Protein AF-A0A4S4H713-F1 (afdb_monomer_lite)

Radius of gyration: 27.52 Å; chains: 1; bounding box: 78×49×106 Å

Structure (mmCIF, N/CA/C/O backbone):
data_AF-A0A4S4H713-F1
#
_entry.id   AF-A0A4S4H713-F1
#
loop_
_atom_site.group_PDB
_atom_site.id
_atom_site.type_symbol
_atom_site.label_atom_id
_atom_site.label_alt_id
_atom_site.label_comp_id
_atom_site.label_asym_id
_atom_site.label_entity_id
_atom_site.label_seq_id
_atom_site.pdbx_PDB_ins_code
_atom_site.Cartn_x
_atom_site.Cartn_y
_atom_site.Cartn_z
_atom_site.occupancy
_atom_site.B_iso_or_equiv
_atom_site.auth_seq_id
_atom_site.auth_comp_id
_atom_site.auth_asym_id
_atom_site.auth_atom_id
_atom_site.pdbx_PDB_model_num
ATOM 1 N N . MET A 1 1 ? -47.456 30.353 -2.217 1.00 36.88 1 MET A N 1
ATOM 2 C CA . MET A 1 1 ? -47.058 29.721 -0.942 1.00 36.88 1 MET A CA 1
ATOM 3 C C . MET A 1 1 ? -46.147 28.562 -1.304 1.00 36.88 1 MET A C 1
ATOM 5 O O . MET A 1 1 ? -46.621 27.475 -1.600 1.00 36.88 1 MET A O 1
ATOM 9 N N . GLU A 1 2 ? -44.861 28.853 -1.453 1.00 36.16 2 GLU A N 1
ATOM 10 C CA . GLU A 1 2 ? -43.855 27.911 -1.944 1.00 36.16 2 GLU A CA 1
ATOM 11 C C . GLU A 1 2 ? -43.189 27.280 -0.718 1.00 36.16 2 GLU A C 1
ATOM 13 O O . GLU A 1 2 ? -42.653 27.987 0.136 1.00 36.16 2 GLU A O 1
ATOM 18 N N . LYS A 1 3 ? -43.348 25.962 -0.554 1.00 39.91 3 LYS A N 1
ATOM 19 C CA . LYS A 1 3 ? -42.736 25.222 0.552 1.00 39.91 3 LYS A CA 1
ATOM 20 C C . LYS A 1 3 ? -41.240 25.136 0.274 1.00 39.91 3 LYS A C 1
ATOM 22 O O . LYS A 1 3 ? -40.830 24.499 -0.688 1.00 39.91 3 LYS A O 1
ATOM 27 N N . SER A 1 4 ? -40.447 25.789 1.114 1.00 40.75 4 SER A N 1
ATOM 28 C CA . SER A 1 4 ? -39.001 25.639 1.136 1.00 40.75 4 SER A CA 1
ATOM 29 C C . SER A 1 4 ? -38.639 24.211 1.548 1.00 40.75 4 SER A C 1
ATOM 31 O O . SER A 1 4 ? -39.021 23.740 2.621 1.00 40.75 4 SER A O 1
ATOM 33 N N . ASP A 1 5 ? -37.891 23.523 0.686 1.00 46.62 5 ASP A N 1
ATOM 34 C CA . ASP A 1 5 ? -37.249 22.255 1.010 1.00 46.62 5 ASP A CA 1
ATOM 35 C C . ASP A 1 5 ? -36.269 22.466 2.165 1.00 46.62 5 ASP A C 1
ATOM 37 O O . ASP A 1 5 ? -35.190 23.054 2.029 1.00 46.62 5 ASP A O 1
ATOM 41 N N . VAL A 1 6 ? -36.658 21.979 3.341 1.00 47.22 6 VAL A N 1
ATOM 42 C CA . VAL A 1 6 ? -35.782 21.882 4.502 1.00 47.22 6 VAL A CA 1
ATOM 43 C C . VAL A 1 6 ? -34.698 20.863 4.158 1.00 47.22 6 VAL A C 1
ATOM 45 O O . VAL A 1 6 ? -34.911 19.657 4.258 1.00 47.22 6 VAL A O 1
ATOM 48 N N . LYS A 1 7 ? -33.513 21.346 3.760 1.00 51.47 7 LYS A N 1
ATOM 49 C CA . LYS A 1 7 ? -32.289 20.536 3.700 1.00 51.47 7 LYS A CA 1
ATOM 50 C C . LYS A 1 7 ? -32.040 19.938 5.086 1.00 51.47 7 LYS A C 1
ATOM 52 O O . LYS A 1 7 ? -31.491 20.594 5.972 1.00 51.47 7 LYS A O 1
ATOM 57 N N . THR A 1 8 ? -32.453 18.692 5.288 1.00 47.19 8 THR A N 1
ATOM 58 C CA . THR A 1 8 ? -32.131 17.917 6.485 1.00 47.19 8 THR A CA 1
ATOM 59 C C . THR A 1 8 ? -30.614 17.822 6.598 1.00 47.19 8 THR A C 1
ATOM 61 O O . THR A 1 8 ? -29.963 17.258 5.716 1.00 47.19 8 THR A O 1
ATOM 64 N N . LYS A 1 9 ? -30.038 18.396 7.664 1.00 49.44 9 LYS A N 1
ATOM 65 C CA . LYS A 1 9 ? -28.610 18.246 7.973 1.00 49.44 9 LYS A CA 1
ATOM 66 C C . LYS A 1 9 ? -28.267 16.750 7.966 1.00 49.44 9 LYS A C 1
ATOM 68 O O . LYS A 1 9 ? -28.958 15.993 8.654 1.00 49.44 9 LYS A O 1
ATOM 73 N N . PRO A 1 10 ? -27.233 16.311 7.226 1.00 56.16 10 PRO A N 1
ATOM 74 C CA . PRO A 1 10 ? -26.853 14.908 7.212 1.00 56.16 10 PRO A CA 1
ATOM 75 C C . PRO A 1 10 ? -26.552 14.458 8.643 1.00 56.16 10 PRO A C 1
ATOM 77 O O . PRO A 1 10 ? -25.826 15.123 9.388 1.00 56.16 10 PRO A O 1
ATOM 80 N N . LYS A 1 11 ? -27.175 13.349 9.049 1.00 60.09 11 LYS A N 1
ATOM 81 C CA . LYS A 1 11 ? -27.033 12.773 10.387 1.00 60.09 11 LYS A CA 1
ATOM 82 C C . LYS A 1 11 ? -25.548 12.482 10.621 1.00 60.09 11 LYS A C 1
ATOM 84 O O . LYS A 1 11 ? -24.924 11.773 9.836 1.00 60.09 11 LYS A O 1
ATOM 89 N N . ARG A 1 12 ? -24.963 13.065 11.673 1.00 67.00 12 ARG A N 1
ATOM 90 C CA . ARG A 1 12 ? -23.535 12.910 11.992 1.00 67.00 12 ARG A CA 1
ATOM 91 C C . ARG A 1 12 ? -23.231 11.427 12.213 1.00 67.00 12 ARG A C 1
ATOM 93 O O . ARG A 1 12 ? -23.689 10.857 13.198 1.00 67.00 12 ARG A O 1
ATOM 100 N N . VAL A 1 13 ? -22.442 10.822 11.327 1.00 79.44 13 VAL A N 1
ATOM 101 C CA . VAL A 1 13 ? -21.911 9.476 11.565 1.00 79.44 13 VAL A CA 1
ATOM 102 C C . VAL A 1 13 ? -20.835 9.578 12.646 1.00 79.44 13 VAL A C 1
ATOM 104 O O . VAL A 1 13 ? -19.909 10.397 12.552 1.00 79.44 13 VAL A O 1
ATOM 107 N N . VAL A 1 14 ? -21.018 8.809 13.717 1.00 86.75 14 VAL A N 1
ATOM 108 C CA . VAL A 1 14 ? -20.093 8.711 14.849 1.00 86.75 14 VAL A CA 1
ATOM 109 C C . VAL A 1 14 ? -19.341 7.400 14.702 1.00 86.75 14 VAL A C 1
ATOM 111 O O . VAL A 1 14 ? -19.953 6.342 14.793 1.00 86.75 14 VAL A O 1
ATOM 114 N N . ILE A 1 15 ? -18.034 7.493 14.474 1.00 92.69 15 ILE A N 1
ATOM 115 C CA . ILE A 1 15 ? -17.130 6.342 14.427 1.00 92.69 15 ILE A CA 1
ATOM 116 C C . ILE A 1 15 ? -16.657 6.062 15.849 1.00 92.69 15 ILE A C 1
ATOM 118 O O . ILE A 1 15 ? -16.304 6.997 16.581 1.00 92.69 15 ILE A O 1
ATOM 122 N N . LYS A 1 16 ? -16.676 4.799 16.259 1.00 94.25 16 LYS A N 1
ATOM 123 C CA . LYS A 1 16 ? -16.262 4.340 17.587 1.00 94.25 16 LYS A CA 1
ATOM 124 C C . LYS A 1 16 ? -15.111 3.346 17.477 1.00 94.25 16 LYS A C 1
ATOM 126 O O . LYS A 1 16 ? -14.945 2.669 16.467 1.00 94.25 16 LYS A O 1
ATOM 131 N N . ILE A 1 17 ? -14.325 3.265 18.545 1.00 94.44 17 ILE A N 1
ATOM 132 C CA . ILE A 1 17 ? -13.384 2.159 18.731 1.00 94.44 17 ILE A CA 1
ATOM 133 C C . ILE A 1 17 ? -14.206 0.865 18.807 1.00 94.44 17 ILE A C 1
ATOM 135 O O . ILE A 1 17 ? -15.250 0.847 19.457 1.00 94.44 17 ILE A O 1
ATOM 139 N N . GLY A 1 18 ? -13.757 -0.175 18.109 1.00 95.81 18 GLY A N 1
ATOM 140 C CA . GLY A 1 18 ? -14.460 -1.446 17.955 1.00 95.81 18 GLY A CA 1
ATOM 141 C C . GLY A 1 18 ? -15.325 -1.547 16.697 1.00 95.81 18 GLY A C 1
ATOM 142 O O . GLY A 1 18 ? -15.678 -2.662 16.317 1.00 95.81 18 GLY A O 1
ATOM 143 N N . ASP A 1 19 ? -15.634 -0.434 16.017 1.00 97.44 19 ASP A N 1
ATOM 144 C CA . ASP A 1 19 ? -16.394 -0.463 14.761 1.00 97.44 19 ASP A CA 1
ATOM 145 C C . ASP A 1 19 ? -15.645 -1.267 13.689 1.00 97.44 19 ASP A C 1
ATOM 147 O O . ASP A 1 19 ? -14.452 -1.049 13.461 1.00 97.44 19 ASP A O 1
ATOM 151 N N . VAL A 1 20 ? -16.366 -2.159 13.004 1.00 98.00 20 VAL A N 1
ATOM 152 C CA . VAL A 1 20 ? -15.847 -3.001 11.920 1.00 98.00 20 VAL A CA 1
ATOM 153 C C . VAL A 1 20 ? -16.466 -2.571 10.594 1.00 98.00 20 VAL A C 1
ATOM 155 O O . VAL A 1 20 ? -17.682 -2.376 10.482 1.00 98.00 20 VAL A O 1
ATOM 158 N N . PHE A 1 21 ? -15.625 -2.445 9.573 1.00 98.25 21 PHE A N 1
ATOM 159 C CA . PHE A 1 21 ? -15.987 -1.959 8.248 1.00 98.25 21 PHE A CA 1
ATOM 160 C C . PHE A 1 21 ? -15.625 -2.974 7.171 1.00 98.25 21 PHE A C 1
ATOM 162 O O . PHE A 1 21 ? -14.655 -3.717 7.301 1.00 98.25 21 PHE A O 1
ATOM 169 N N . CYS A 1 22 ? -16.405 -2.971 6.094 1.00 98.00 22 CYS A N 1
ATOM 170 C CA . CYS A 1 22 ? -16.202 -3.787 4.907 1.00 98.00 22 CYS A CA 1
ATOM 171 C C . CYS A 1 22 ? -15.751 -2.922 3.733 1.00 98.00 22 CYS A C 1
ATOM 173 O O . CYS A 1 22 ? -16.335 -1.871 3.466 1.00 98.00 22 CYS A O 1
ATOM 175 N N . VAL A 1 23 ? -14.753 -3.412 3.005 1.00 97.38 23 VAL A N 1
ATOM 176 C CA . VAL A 1 23 ? -14.241 -2.854 1.754 1.00 97.38 23 VAL A CA 1
ATOM 177 C C . VAL A 1 23 ? -14.457 -3.887 0.655 1.00 97.38 23 VAL A C 1
ATOM 179 O O . VAL A 1 23 ? -14.076 -5.046 0.812 1.00 97.38 23 VAL A O 1
ATOM 182 N N . GLU A 1 24 ? -15.035 -3.474 -0.469 1.00 96.56 24 GLU A N 1
ATOM 183 C CA . GLU A 1 24 ? -15.293 -4.358 -1.611 1.00 96.56 24 GLU A CA 1
ATOM 184 C C . GLU A 1 24 ? -14.403 -4.006 -2.815 1.00 96.56 24 GLU A C 1
ATOM 186 O O . GLU A 1 24 ? -14.110 -2.831 -3.087 1.00 96.56 24 GLU A O 1
ATOM 191 N N . PHE A 1 25 ? -13.979 -5.038 -3.551 1.00 95.19 25 PHE A N 1
ATOM 192 C CA . PHE A 1 25 ? -13.065 -4.925 -4.691 1.00 95.19 25 PHE A CA 1
ATOM 193 C C . PHE A 1 25 ? -13.686 -5.528 -5.947 1.00 95.19 25 PHE A C 1
ATOM 195 O O . PHE A 1 25 ? -13.594 -6.732 -6.167 1.00 95.19 25 PHE A O 1
ATOM 202 N N . ASP A 1 26 ? -14.323 -4.682 -6.762 1.00 90.38 26 ASP A N 1
ATOM 203 C CA . ASP A 1 26 ? -14.828 -4.987 -8.112 1.00 90.38 26 ASP A CA 1
ATOM 204 C C . ASP A 1 26 ? -15.595 -6.314 -8.223 1.00 90.38 26 ASP A C 1
ATOM 206 O O . ASP A 1 26 ? -15.429 -7.066 -9.181 1.00 90.38 26 ASP A O 1
ATOM 210 N N . ASN A 1 27 ? -16.407 -6.634 -7.210 1.00 91.00 27 ASN A N 1
ATOM 211 C CA . ASN A 1 27 ? -17.162 -7.886 -7.119 1.00 91.00 27 ASN A CA 1
ATOM 212 C C . ASN A 1 27 ? -16.300 -9.173 -7.121 1.00 91.00 27 ASN A C 1
ATOM 214 O O . ASN A 1 27 ? -16.802 -10.262 -7.398 1.00 91.00 27 ASN A O 1
ATOM 218 N N . ARG A 1 28 ? -15.003 -9.065 -6.807 1.00 94.44 28 ARG A N 1
ATOM 219 C CA . ARG A 1 28 ? -14.065 -10.192 -6.695 1.00 94.44 28 ARG A CA 1
ATOM 220 C C . ARG A 1 28 ? -13.983 -10.715 -5.269 1.00 94.44 28 ARG A C 1
ATOM 222 O O . ARG A 1 28 ? -14.096 -11.917 -5.048 1.00 94.44 28 ARG A O 1
ATOM 229 N N . PHE A 1 29 ? -13.770 -9.818 -4.311 1.00 96.31 29 PHE A N 1
ATOM 230 C CA . PHE A 1 29 ? -13.625 -10.164 -2.900 1.00 96.31 29 PHE A CA 1
ATOM 231 C C . PHE A 1 29 ? -13.951 -8.982 -1.980 1.00 96.31 29 PHE A C 1
ATOM 233 O O . PHE A 1 29 ? -14.018 -7.824 -2.408 1.00 96.31 29 PHE A O 1
ATOM 240 N N . LYS A 1 30 ? -14.120 -9.302 -0.697 1.00 96.69 30 LYS A N 1
ATOM 241 C CA . LYS A 1 30 ? -14.291 -8.362 0.410 1.00 96.69 30 LYS A CA 1
ATOM 242 C C . LYS A 1 30 ? -13.146 -8.504 1.399 1.00 96.69 30 LYS A C 1
ATOM 244 O O . LYS A 1 30 ? -12.667 -9.610 1.646 1.00 96.69 30 LYS A O 1
ATOM 249 N N . CYS A 1 31 ? -12.754 -7.388 1.990 1.00 97.62 31 CYS A N 1
ATOM 250 C CA . CYS A 1 31 ? -11.841 -7.343 3.124 1.00 97.62 31 CYS A CA 1
ATOM 251 C C . CYS A 1 31 ? -12.436 -6.468 4.215 1.00 97.62 31 CYS A C 1
ATOM 253 O O . CYS A 1 31 ? -13.325 -5.650 3.965 1.00 97.62 31 CYS A O 1
ATOM 255 N N . TYR A 1 32 ? -11.919 -6.627 5.425 1.00 98.19 32 TYR A N 1
ATOM 256 C CA . TYR A 1 32 ? -12.453 -5.952 6.591 1.00 98.19 32 TYR A CA 1
ATOM 257 C C . TYR A 1 32 ? -11.350 -5.270 7.382 1.00 98.19 32 TYR A C 1
ATOM 259 O O . TYR A 1 32 ? -10.188 -5.680 7.360 1.00 98.19 32 TYR A O 1
ATOM 267 N N . PHE A 1 33 ? -11.735 -4.227 8.103 1.00 98.06 33 PHE A N 1
ATOM 268 C CA . PHE A 1 33 ? -10.869 -3.570 9.068 1.00 98.06 33 PHE A CA 1
ATOM 269 C C . PHE A 1 33 ? -11.669 -3.133 10.288 1.00 98.06 33 PHE A C 1
ATOM 271 O O . PHE A 1 33 ? -12.888 -2.964 10.221 1.00 98.06 33 PHE A O 1
ATOM 278 N N . GLN A 1 34 ? -10.970 -2.925 11.397 1.00 97.69 34 GLN A N 1
ATOM 279 C CA . GLN A 1 34 ? -11.551 -2.441 12.643 1.00 97.69 34 GLN A CA 1
ATOM 280 C C . GLN A 1 34 ? -10.868 -1.147 13.084 1.00 97.69 34 GLN A C 1
ATOM 282 O O . GLN A 1 34 ? -9.643 -1.035 13.019 1.00 97.69 34 GLN A O 1
ATOM 287 N N . CYS A 1 35 ? -11.655 -0.192 13.580 1.00 95.88 35 CYS A N 1
ATOM 288 C CA . CYS A 1 35 ? -11.145 0.977 14.293 1.00 95.88 35 CYS A CA 1
ATOM 289 C C . CYS A 1 35 ? -10.685 0.576 15.694 1.00 95.88 35 CYS A C 1
ATOM 291 O O . CYS A 1 35 ? -11.494 0.104 16.491 1.00 95.88 35 CYS A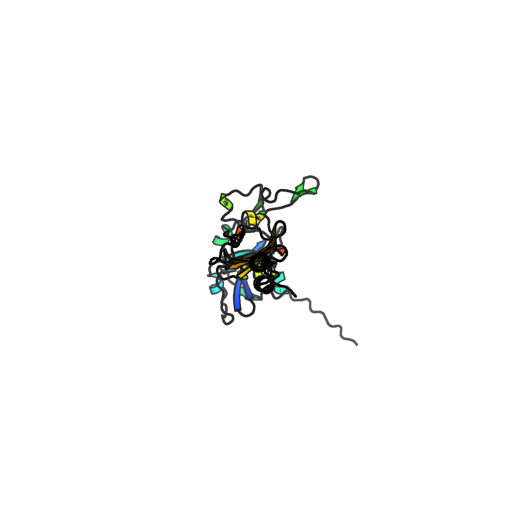 O 1
ATOM 293 N N . ILE A 1 36 ? -9.419 0.809 16.026 1.00 94.62 36 ILE A N 1
ATOM 294 C CA . ILE A 1 36 ? -8.841 0.370 17.308 1.00 94.62 36 ILE A CA 1
ATOM 295 C C . ILE A 1 36 ? -8.372 1.523 18.190 1.00 94.62 36 ILE A C 1
ATOM 297 O O . ILE A 1 36 ? -8.303 1.368 19.405 1.00 94.62 36 ILE A O 1
ATOM 301 N N . ALA A 1 37 ? -8.108 2.692 17.607 1.00 92.50 37 ALA A N 1
ATOM 302 C CA . ALA A 1 37 ? -7.755 3.885 18.364 1.00 92.50 37 ALA A CA 1
ATOM 303 C C . ALA A 1 37 ? -8.195 5.160 17.647 1.00 92.50 37 ALA A C 1
ATOM 305 O O . ALA A 1 37 ? -8.589 5.140 16.478 1.00 92.50 37 ALA A O 1
ATOM 306 N N . LYS A 1 38 ? -8.103 6.276 18.369 1.00 90.06 38 LYS A N 1
ATOM 307 C CA . LYS A 1 38 ? -8.298 7.624 17.842 1.00 90.06 38 LYS A CA 1
ATOM 308 C C . LYS A 1 38 ? -7.098 8.473 18.214 1.00 90.06 38 LYS A C 1
ATOM 310 O O . LYS A 1 38 ? -6.788 8.585 19.395 1.00 90.06 38 LYS A O 1
ATOM 315 N N . GLU A 1 39 ? -6.483 9.081 17.214 1.00 85.44 39 GLU A N 1
ATOM 316 C CA . GLU A 1 39 ? -5.403 10.044 17.384 1.00 85.44 39 GLU A CA 1
ATOM 317 C C . GLU A 1 39 ? -5.986 11.449 17.288 1.00 85.44 39 GLU A C 1
ATOM 319 O O . GLU A 1 39 ? -6.566 11.823 16.269 1.00 85.44 39 GLU A O 1
ATOM 324 N N . THR A 1 40 ? -5.869 12.224 18.363 1.00 74.94 40 THR A N 1
ATOM 325 C CA . THR A 1 40 ? -6.444 13.575 18.448 1.00 74.94 40 THR A CA 1
ATOM 326 C C . THR A 1 40 ? -5.459 14.678 18.071 1.00 74.94 40 THR A C 1
ATOM 328 O O . THR A 1 40 ? -5.894 15.782 17.781 1.00 74.94 40 THR A O 1
ATOM 331 N N . ASP A 1 41 ? -4.153 14.405 18.067 1.00 65.25 41 ASP A N 1
ATOM 332 C CA . ASP A 1 41 ? -3.097 15.385 17.784 1.00 65.25 41 ASP A CA 1
ATOM 333 C C . ASP A 1 41 ? -1.874 14.661 17.186 1.00 65.25 41 ASP A C 1
ATOM 335 O O . ASP A 1 41 ? -1.416 13.694 17.798 1.00 65.25 41 ASP A O 1
ATOM 339 N N . PRO A 1 42 ? -1.336 15.049 16.011 1.00 58.25 42 PRO A N 1
ATOM 340 C CA . PRO A 1 42 ? -1.760 16.145 15.125 1.00 58.25 42 PRO A CA 1
ATOM 341 C C . PRO A 1 42 ? -2.775 15.746 14.035 1.00 58.25 42 PRO A C 1
ATOM 343 O O . PRO A 1 42 ? -3.113 16.570 13.189 1.00 58.25 42 PRO A O 1
ATOM 346 N N . PHE A 1 43 ? -3.225 14.486 13.986 1.00 68.12 43 PHE A N 1
ATOM 347 C CA . PHE A 1 43 ? -3.870 13.935 12.782 1.00 68.12 43 PHE A CA 1
ATOM 348 C C . PHE A 1 43 ? -5.405 13.908 12.778 1.00 68.12 43 PHE A C 1
ATOM 350 O O . PHE A 1 43 ? -5.973 13.711 11.708 1.00 68.12 43 PHE A O 1
ATOM 357 N N . GLU A 1 44 ? -6.067 14.063 13.932 1.00 83.00 44 GLU A N 1
ATOM 358 C CA . GLU A 1 44 ? -7.529 13.904 14.087 1.00 83.00 44 GLU A CA 1
ATOM 359 C C . GLU A 1 44 ? -8.106 12.726 13.268 1.00 83.00 44 GLU A C 1
ATOM 361 O O . GLU A 1 44 ? -9.017 12.882 12.450 1.00 83.00 44 GLU A O 1
ATOM 366 N N . CYS A 1 45 ? -7.550 11.528 13.455 1.00 90.38 45 CYS A N 1
ATOM 367 C CA . CYS A 1 45 ? -7.870 10.356 12.639 1.00 90.38 45 CYS A CA 1
ATOM 368 C C . CYS A 1 45 ? -8.035 9.084 13.476 1.00 90.38 45 CYS A C 1
ATOM 370 O O . CYS A 1 45 ? -7.780 9.063 14.682 1.00 90.38 45 CYS A O 1
ATOM 372 N N . GLU A 1 46 ? -8.472 8.004 12.835 1.00 93.88 46 GLU A N 1
ATOM 373 C CA . GLU A 1 46 ? -8.516 6.685 13.449 1.00 93.88 46 GLU A CA 1
ATOM 374 C C . GLU A 1 46 ? -7.261 5.876 13.109 1.00 93.88 46 GLU A C 1
ATOM 376 O O . GLU A 1 46 ? -6.744 5.927 11.990 1.00 93.88 46 GLU A O 1
ATOM 381 N N . VAL A 1 47 ? -6.820 5.061 14.068 1.00 94.56 47 VAL A N 1
ATOM 382 C CA . VAL A 1 47 ? -5.922 3.938 13.786 1.00 94.56 47 VAL A CA 1
ATOM 383 C C . VAL A 1 47 ? -6.791 2.727 13.501 1.00 94.56 47 VAL A C 1
ATOM 385 O O . VAL A 1 47 ? -7.665 2.375 14.304 1.00 94.56 47 VAL A O 1
ATOM 388 N N . ILE A 1 48 ? -6.543 2.087 12.364 1.00 96.25 48 ILE A N 1
ATOM 389 C CA . ILE A 1 48 ? -7.220 0.859 11.961 1.00 96.25 48 ILE A CA 1
ATOM 390 C C . ILE A 1 48 ? -6.248 -0.315 11.955 1.00 96.25 48 ILE A C 1
ATOM 392 O O . ILE A 1 48 ? -5.053 -0.142 11.712 1.00 96.25 48 ILE A O 1
ATOM 396 N N . ARG A 1 49 ? -6.786 -1.517 12.159 1.00 96.31 49 ARG A N 1
ATOM 397 C CA . ARG A 1 49 ? -6.138 -2.776 11.773 1.00 96.31 49 ARG A CA 1
ATOM 398 C C . ARG A 1 49 ? -6.937 -3.439 10.670 1.00 96.31 49 ARG A C 1
ATOM 400 O O . ARG A 1 49 ? -8.164 -3.500 10.754 1.00 96.31 49 ARG A O 1
ATOM 407 N N . VAL A 1 50 ? -6.243 -3.907 9.647 1.00 97.56 50 VAL A N 1
ATOM 408 C CA . VAL A 1 50 ? -6.829 -4.562 8.479 1.00 97.56 50 VAL A CA 1
ATOM 409 C C . VAL A 1 50 ? -6.533 -6.050 8.546 1.00 97.56 50 VAL A C 1
ATOM 411 O O . VAL A 1 50 ? -5.410 -6.438 8.865 1.00 97.56 50 VAL A O 1
ATOM 414 N N . PHE A 1 51 ? -7.538 -6.871 8.261 1.00 97.31 51 PHE A N 1
ATOM 415 C CA . PHE A 1 51 ? -7.438 -8.324 8.359 1.00 97.31 51 PHE A CA 1
ATOM 416 C C . PHE A 1 51 ? -7.023 -8.948 7.027 1.00 97.31 51 PHE A C 1
ATOM 418 O O . PHE A 1 51 ? -7.355 -8.437 5.954 1.00 97.31 51 PHE A O 1
ATOM 425 N N . LYS A 1 52 ? -6.264 -10.040 7.110 1.00 95.50 52 LYS A N 1
ATOM 426 C CA . LYS A 1 52 ? -5.562 -10.653 5.979 1.00 95.50 52 LYS A CA 1
ATOM 427 C C . LYS A 1 52 ? -6.487 -11.411 5.032 1.00 95.50 52 LYS A C 1
ATOM 429 O O . LYS A 1 52 ? -6.219 -11.459 3.830 1.00 95.50 52 LYS A O 1
ATOM 434 N N . THR A 1 53 ? -7.562 -12.010 5.539 1.00 96.06 53 THR A N 1
ATOM 435 C CA . THR A 1 53 ? -8.426 -12.866 4.723 1.00 96.06 53 THR A CA 1
ATOM 436 C C . THR A 1 53 ? -9.206 -12.058 3.683 1.00 96.06 53 THR A C 1
ATOM 438 O O . THR A 1 53 ? -9.842 -11.039 3.967 1.00 96.06 53 THR A O 1
ATOM 441 N N . ARG A 1 54 ? -9.181 -12.557 2.442 1.00 95.75 54 ARG A N 1
ATOM 442 C CA . ARG A 1 54 ? -10.033 -12.101 1.339 1.00 95.75 54 ARG A CA 1
ATOM 443 C C . ARG A 1 54 ? -11.257 -13.002 1.266 1.00 95.75 54 ARG A C 1
ATOM 445 O O . ARG A 1 54 ? -11.149 -14.181 0.941 1.00 95.75 54 ARG A O 1
ATOM 452 N N . TYR A 1 55 ? -12.420 -12.442 1.558 1.00 96.44 55 TYR A N 1
ATOM 453 C CA . TYR A 1 55 ? -13.677 -13.176 1.610 1.00 96.44 55 TYR A CA 1
ATOM 454 C C . TYR A 1 55 ? -14.399 -13.120 0.264 1.00 96.44 55 TYR A C 1
ATOM 456 O O . TYR A 1 55 ? -14.353 -12.109 -0.440 1.00 96.44 55 TYR A O 1
ATOM 464 N N . ALA A 1 56 ? -15.106 -14.193 -0.090 1.00 96.56 56 ALA A N 1
ATOM 465 C CA . ALA A 1 56 ? -15.986 -14.193 -1.255 1.00 96.56 56 ALA A CA 1
ATOM 466 C C . ALA A 1 56 ? -17.100 -13.144 -1.099 1.00 96.56 56 ALA A C 1
ATOM 468 O O . ALA A 1 56 ? -17.556 -12.865 0.010 1.00 96.56 56 ALA A O 1
ATOM 469 N N . MET A 1 57 ? -17.605 -12.606 -2.211 1.00 96.81 57 MET A N 1
ATOM 470 C CA . MET A 1 57 ? -18.653 -11.575 -2.168 1.00 96.81 57 MET A CA 1
ATOM 471 C C . MET A 1 57 ? -19.944 -12.032 -1.472 1.00 96.81 57 MET A C 1
ATOM 473 O O . MET A 1 57 ? -20.645 -11.213 -0.877 1.00 96.81 57 MET A O 1
ATOM 477 N N . SER A 1 58 ? -20.237 -13.333 -1.526 1.00 95.88 58 SER A N 1
ATOM 478 C CA . SER A 1 58 ? -21.394 -13.970 -0.890 1.00 95.88 58 SER A CA 1
ATOM 479 C C . SER A 1 58 ? -21.225 -14.217 0.611 1.00 95.88 58 SER A C 1
ATOM 481 O O . SER A 1 58 ? -22.169 -14.674 1.251 1.00 95.88 58 SER A O 1
ATOM 483 N N . TYR A 1 59 ? -20.039 -13.972 1.175 1.00 95.06 59 TYR A N 1
ATOM 484 C CA . TYR A 1 59 ? -19.806 -14.141 2.603 1.00 95.06 59 TYR A CA 1
ATOM 485 C C . TYR A 1 59 ? -20.631 -13.126 3.405 1.00 95.06 59 TYR A C 1
ATOM 487 O O . TYR A 1 59 ? -20.662 -11.932 3.088 1.00 95.06 59 TYR A O 1
ATOM 495 N N . VAL A 1 60 ? -21.299 -13.618 4.447 1.00 93.88 60 VAL A N 1
ATOM 496 C CA . VAL A 1 60 ? -22.077 -12.808 5.387 1.00 93.88 60 VAL A CA 1
ATOM 497 C C . VAL A 1 60 ? -21.213 -12.604 6.633 1.00 93.88 60 VAL A C 1
ATOM 499 O O . VAL A 1 60 ? -20.946 -13.582 7.329 1.00 93.88 60 VAL A O 1
ATOM 502 N N . PRO A 1 61 ? -20.740 -11.376 6.909 1.00 92.75 61 PRO A N 1
ATOM 503 C CA . PRO A 1 61 ? -19.768 -11.149 7.966 1.00 92.75 61 PRO A CA 1
ATOM 504 C C . PRO A 1 61 ? -20.393 -11.203 9.356 1.00 92.75 61 PRO A C 1
ATOM 506 O O . PRO A 1 61 ? -21.434 -10.594 9.606 1.00 92.75 61 PRO A O 1
ATOM 509 N N . VAL A 1 62 ? -19.677 -11.842 10.278 1.00 94.75 62 VAL A N 1
ATOM 510 C CA . VAL A 1 62 ? -19.866 -11.698 11.723 1.00 94.75 62 VAL A CA 1
ATOM 511 C C . VAL A 1 62 ? -18.662 -10.928 12.257 1.00 94.75 62 VAL A C 1
ATOM 513 O O . VAL A 1 62 ? -17.522 -11.309 12.006 1.00 94.75 62 VAL A O 1
ATOM 516 N N . ALA A 1 63 ? -18.903 -9.814 12.954 1.00 94.94 63 ALA A N 1
ATOM 517 C CA . ALA A 1 63 ? -17.833 -8.914 13.387 1.00 94.94 63 ALA A CA 1
ATOM 518 C C . ALA A 1 63 ? -16.785 -9.625 14.260 1.00 94.94 63 ALA A C 1
ATOM 520 O O . ALA A 1 63 ? -15.596 -9.423 14.038 1.00 94.94 63 ALA A O 1
ATOM 521 N N . ASP A 1 64 ? -17.215 -10.478 15.193 1.00 95.19 64 ASP A N 1
ATOM 522 C CA . ASP A 1 64 ? -16.313 -11.218 16.083 1.00 95.19 64 ASP A CA 1
ATOM 523 C C . ASP A 1 64 ? -15.444 -12.247 15.341 1.00 95.19 64 ASP A C 1
ATOM 525 O O . ASP A 1 64 ? -14.253 -12.356 15.627 1.00 95.19 64 ASP A O 1
ATOM 529 N N . ASP A 1 65 ? -15.996 -12.927 14.332 1.00 94.25 65 ASP A N 1
ATOM 530 C CA . ASP A 1 65 ? -15.230 -13.867 13.503 1.00 94.25 65 ASP A CA 1
ATOM 531 C C . ASP A 1 65 ? -14.171 -13.127 12.678 1.00 94.25 65 ASP A C 1
ATOM 533 O O . ASP A 1 65 ? -13.026 -13.559 12.578 1.00 94.25 65 ASP A O 1
ATOM 537 N N . VAL A 1 66 ? -14.541 -11.969 12.123 1.00 94.81 66 VAL A N 1
ATOM 538 C CA . VAL A 1 66 ? -13.637 -11.130 11.331 1.00 94.81 66 VAL A CA 1
ATOM 539 C C . VAL A 1 66 ? -12.463 -10.627 12.171 1.00 94.81 66 VAL A C 1
ATOM 541 O O . VAL A 1 66 ? -11.330 -10.640 11.700 1.00 94.81 66 VAL A O 1
ATOM 544 N N . VAL A 1 67 ? -12.707 -10.172 13.405 1.00 95.31 67 VAL A N 1
ATOM 545 C CA . VAL A 1 67 ? -11.640 -9.594 14.246 1.00 95.31 67 VAL A CA 1
ATOM 546 C C . VAL A 1 67 ? -10.726 -10.635 14.892 1.00 95.31 67 VAL A C 1
ATOM 548 O O . VAL A 1 67 ? -9.691 -10.257 15.449 1.00 95.31 67 VAL A O 1
ATOM 551 N N . ALA A 1 68 ? -11.105 -11.915 14.833 1.00 94.00 68 ALA A N 1
ATOM 552 C CA . ALA A 1 68 ? -10.276 -13.047 15.234 1.00 94.00 68 ALA A CA 1
ATOM 553 C C . ALA A 1 68 ? -9.250 -13.454 14.156 1.00 94.00 68 ALA A C 1
ATOM 555 O O . ALA A 1 68 ? -8.370 -14.269 14.432 1.00 94.00 68 ALA A O 1
ATOM 556 N N . ASP A 1 69 ? -9.353 -12.896 12.947 1.00 94.56 69 ASP A N 1
ATOM 557 C CA . ASP A 1 69 ? -8.430 -13.145 11.839 1.00 94.56 69 ASP A CA 1
ATOM 558 C C . ASP A 1 69 ? -7.041 -12.515 12.070 1.00 94.56 69 ASP A C 1
ATOM 560 O O . ASP A 1 69 ? -6.851 -11.591 12.869 1.00 94.56 69 ASP A O 1
ATOM 564 N N . GLU A 1 70 ? -6.050 -13.002 11.324 1.00 94.94 70 GLU A N 1
ATOM 565 C CA . GLU A 1 70 ? -4.700 -12.450 11.301 1.00 94.94 70 GLU A CA 1
ATOM 566 C C . GLU A 1 70 ? -4.721 -11.003 10.776 1.00 94.94 70 GLU A C 1
ATOM 568 O O . GLU A 1 70 ? -5.350 -10.683 9.762 1.00 94.94 70 GLU A O 1
ATOM 573 N N . VAL A 1 71 ? -3.996 -10.111 11.454 1.00 95.25 71 VAL A N 1
ATOM 574 C CA . VAL A 1 71 ? -3.821 -8.722 11.010 1.00 95.25 71 VAL A CA 1
ATOM 575 C C . VAL A 1 71 ? -2.776 -8.668 9.893 1.00 95.25 71 VAL A C 1
ATOM 577 O O . VAL A 1 71 ? -1.647 -9.106 10.089 1.00 95.25 71 VAL A O 1
ATOM 580 N N . ASP A 1 72 ? -3.122 -8.078 8.746 1.00 95.44 72 ASP A N 1
ATOM 581 C CA . ASP A 1 72 ? -2.171 -7.779 7.662 1.00 95.44 72 ASP A CA 1
ATOM 582 C C . ASP A 1 72 ? -1.371 -6.509 7.989 1.00 95.44 72 ASP A C 1
ATOM 584 O O . ASP A 1 72 ? -0.139 -6.515 8.035 1.00 95.44 72 ASP A O 1
ATOM 588 N N . PHE A 1 73 ? -2.058 -5.399 8.277 1.00 95.69 73 PHE A N 1
ATOM 589 C CA . PHE A 1 73 ? -1.385 -4.139 8.592 1.00 95.69 73 PHE A CA 1
ATOM 590 C C . PHE A 1 73 ? -2.217 -3.196 9.461 1.00 95.69 73 PHE A C 1
ATOM 592 O O . PHE A 1 73 ? -3.431 -3.339 9.611 1.00 95.69 73 PHE A O 1
ATOM 599 N N . PHE A 1 74 ? -1.525 -2.192 9.999 1.00 95.75 74 PHE A N 1
ATOM 600 C CA . PHE A 1 74 ? -2.102 -1.061 10.714 1.00 95.75 74 PHE A CA 1
ATOM 601 C C . PHE A 1 74 ? -1.899 0.220 9.906 1.00 95.75 74 PHE A C 1
ATOM 603 O O . PHE A 1 74 ? -0.887 0.351 9.214 1.00 95.75 74 PHE A O 1
ATOM 610 N N . ALA A 1 75 ? -2.831 1.166 10.003 1.00 95.38 75 ALA A N 1
ATOM 611 C CA . ALA A 1 75 ? -2.718 2.452 9.320 1.00 95.38 75 ALA A CA 1
ATOM 612 C C . ALA A 1 75 ? -3.488 3.560 10.045 1.00 95.38 75 ALA A C 1
ATOM 614 O O . ALA A 1 75 ? -4.507 3.298 10.687 1.00 95.38 75 ALA A O 1
ATOM 615 N N . HIS A 1 76 ? -3.030 4.798 9.872 1.00 95.19 76 HIS A N 1
ATOM 616 C CA . HIS A 1 76 ? -3.798 5.992 10.211 1.00 95.19 76 HIS A CA 1
ATOM 617 C C . HIS A 1 76 ? -4.682 6.366 9.018 1.00 95.19 76 HIS A C 1
ATOM 619 O O . HIS A 1 76 ? -4.184 6.529 7.903 1.00 95.19 76 HIS A O 1
ATOM 625 N N . THR A 1 77 ? -5.987 6.513 9.229 1.00 95.38 77 THR A N 1
ATOM 626 C CA . THR A 1 77 ? -6.925 6.934 8.177 1.00 95.38 77 THR A CA 1
ATOM 627 C C . THR A 1 77 ? -8.105 7.694 8.777 1.00 95.38 77 THR A C 1
ATOM 629 O O . THR A 1 77 ? -8.617 7.303 9.826 1.00 95.38 77 THR A O 1
ATOM 632 N N . PRO A 1 78 ? -8.608 8.752 8.119 1.00 94.31 78 PRO A N 1
ATOM 633 C CA . PRO A 1 78 ? -9.881 9.354 8.485 1.00 94.31 78 PRO A CA 1
ATOM 634 C C . PRO A 1 78 ? -11.013 8.429 8.016 1.00 94.31 78 PRO A C 1
ATOM 636 O O . PRO A 1 78 ? -11.420 8.440 6.852 1.00 94.31 78 PRO A O 1
ATOM 639 N N . VAL A 1 79 ? -11.548 7.594 8.910 1.00 95.56 79 VAL A N 1
ATOM 640 C CA . VAL A 1 79 ? -12.564 6.581 8.561 1.00 95.56 79 VAL A CA 1
ATOM 641 C C . VAL A 1 79 ? -13.845 7.231 8.037 1.00 95.56 79 VAL A C 1
ATOM 643 O O . VAL A 1 79 ? -14.544 6.680 7.180 1.00 95.56 79 VAL A O 1
ATOM 646 N N . ARG A 1 80 ? -14.114 8.457 8.494 1.00 92.94 80 ARG A N 1
ATOM 647 C CA . ARG A 1 80 ? -15.217 9.305 8.031 1.00 92.94 80 ARG A CA 1
ATOM 648 C C . ARG A 1 80 ? -15.166 9.556 6.531 1.00 92.94 80 ARG A C 1
ATOM 650 O O . ARG A 1 80 ? -16.213 9.508 5.888 1.00 92.94 80 ARG A O 1
ATOM 657 N N . ASP A 1 81 ? -13.984 9.803 5.983 1.00 91.62 81 ASP A N 1
ATOM 658 C CA . ASP A 1 81 ? -13.845 10.163 4.576 1.00 91.62 81 ASP A CA 1
ATOM 659 C C . ASP A 1 81 ? -14.210 8.980 3.687 1.00 91.62 81 ASP A C 1
ATOM 661 O O . ASP A 1 81 ? -14.959 9.135 2.728 1.00 91.62 81 ASP A O 1
ATOM 665 N N . GLY A 1 82 ? -13.776 7.767 4.033 1.00 94.38 82 GLY A N 1
ATOM 666 C CA . GLY A 1 82 ? -14.165 6.600 3.243 1.00 94.38 82 GLY A CA 1
ATOM 667 C C . GLY A 1 82 ? -15.647 6.239 3.359 1.00 94.38 82 GLY A C 1
ATOM 668 O O . GLY A 1 82 ? -16.182 5.669 2.416 1.00 94.38 82 GLY A O 1
ATOM 669 N N . LEU A 1 83 ? -16.346 6.636 4.428 1.00 94.56 83 LEU A N 1
ATOM 670 C CA . LEU A 1 83 ? -17.812 6.554 4.467 1.00 94.56 83 LEU A CA 1
ATOM 671 C C . LEU A 1 83 ? -18.455 7.589 3.536 1.00 94.56 83 LEU A C 1
ATOM 673 O O . LEU A 1 83 ? -19.398 7.267 2.821 1.00 94.56 83 LEU A O 1
ATOM 677 N N . LEU A 1 84 ? -17.939 8.823 3.522 1.00 92.44 84 LEU A N 1
ATOM 678 C CA . LEU A 1 84 ? -18.436 9.897 2.656 1.00 92.44 84 LEU A CA 1
ATOM 679 C C . LEU A 1 84 ? -18.275 9.558 1.165 1.00 92.44 84 LEU A C 1
ATOM 681 O O . LEU A 1 84 ? -19.160 9.857 0.368 1.00 92.44 84 LEU A O 1
ATOM 685 N N . TYR A 1 85 ? -17.161 8.922 0.803 1.00 92.88 85 TYR A N 1
ATOM 686 C CA . TYR A 1 85 ? -16.845 8.535 -0.573 1.00 92.88 85 TYR A CA 1
ATOM 687 C C . TYR A 1 85 ? -17.292 7.110 -0.937 1.00 92.88 85 TYR A C 1
ATOM 689 O O . TYR A 1 85 ? -16.940 6.627 -2.010 1.00 92.88 85 TYR A O 1
ATOM 697 N N . ASN A 1 86 ? -18.073 6.437 -0.079 1.00 93.75 86 ASN A N 1
ATOM 698 C CA . ASN A 1 86 ? -18.533 5.052 -0.272 1.00 93.75 86 ASN A CA 1
ATOM 699 C C . ASN A 1 86 ? -17.394 4.046 -0.544 1.00 93.75 86 ASN A C 1
ATOM 701 O O . ASN A 1 86 ? -17.569 3.057 -1.252 1.00 93.75 86 ASN A O 1
ATOM 705 N N . THR A 1 87 ? -16.214 4.289 0.023 1.00 96.56 87 THR A N 1
ATOM 706 C CA . THR A 1 87 ? -15.063 3.378 -0.032 1.00 96.56 87 THR A CA 1
ATOM 707 C C . THR A 1 87 ? -15.312 2.122 0.805 1.00 96.56 87 THR A C 1
ATOM 709 O O . THR A 1 87 ? -14.861 1.035 0.444 1.00 96.56 87 THR A O 1
ATOM 712 N N . TRP A 1 88 ? -16.021 2.278 1.924 1.00 97.62 88 TRP A N 1
ATOM 713 C CA . TRP A 1 88 ? -16.398 1.211 2.846 1.00 97.62 88 TRP A CA 1
ATOM 714 C C . TRP A 1 88 ? -17.724 1.513 3.531 1.00 97.62 88 TRP A C 1
ATOM 716 O O . TRP A 1 88 ? -18.196 2.649 3.535 1.00 97.62 88 TRP A O 1
ATOM 726 N N . TYR A 1 89 ? -18.296 0.497 4.171 1.00 96.38 89 TYR A N 1
ATOM 727 C CA . TYR A 1 89 ? -19.488 0.618 5.006 1.00 96.38 89 TYR A CA 1
ATOM 728 C C . TYR A 1 89 ? -19.322 -0.166 6.314 1.00 96.38 89 TYR A C 1
ATOM 730 O O . TYR A 1 89 ? -18.593 -1.157 6.366 1.00 96.38 89 TYR A O 1
ATOM 738 N N . LYS A 1 90 ? -19.968 0.292 7.395 1.00 96.69 90 LYS A N 1
ATOM 739 C CA . LYS A 1 90 ? -19.930 -0.384 8.706 1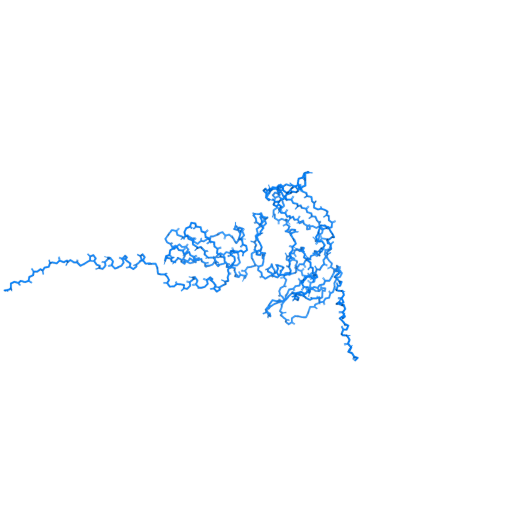.00 96.69 90 LYS A CA 1
ATOM 740 C C . LYS A 1 90 ? -20.751 -1.677 8.640 1.00 96.69 90 LYS A C 1
ATOM 742 O O . LYS A 1 90 ? -21.884 -1.638 8.167 1.00 96.69 90 LYS A O 1
ATOM 747 N N . ILE A 1 91 ? -20.206 -2.784 9.148 1.00 96.50 91 ILE A N 1
ATOM 748 C CA . ILE A 1 91 ? -20.901 -4.088 9.224 1.00 96.50 91 ILE A CA 1
ATOM 749 C C . ILE A 1 91 ? -21.271 -4.501 10.646 1.00 96.50 91 ILE A C 1
ATOM 751 O O . ILE A 1 91 ? -22.120 -5.364 10.834 1.00 96.50 91 ILE A O 1
ATOM 755 N N . GLY A 1 92 ? -20.670 -3.870 11.651 1.00 95.81 92 GLY A N 1
ATOM 756 C CA . GLY A 1 92 ? -20.917 -4.199 13.047 1.00 95.81 92 GLY A CA 1
ATOM 757 C C . GLY A 1 92 ? -19.882 -3.566 13.959 1.00 95.81 92 GLY A C 1
ATOM 758 O O . GLY A 1 92 ? -19.175 -2.634 13.572 1.00 95.81 92 GLY A O 1
ATOM 759 N N . GLU A 1 93 ? -19.811 -4.071 15.178 1.00 96.44 93 GLU A N 1
ATOM 760 C CA . GLU A 1 93 ? -18.821 -3.690 16.175 1.00 96.44 93 GLU A CA 1
ATOM 761 C C . GLU A 1 93 ? -18.392 -4.928 16.956 1.00 96.44 93 GLU A C 1
ATOM 763 O O . GLU A 1 93 ? -19.153 -5.888 17.062 1.00 96.44 93 GLU A O 1
ATOM 768 N N . SER A 1 94 ? -17.172 -4.899 17.476 1.00 95.81 94 SER A N 1
ATOM 769 C CA . SER A 1 94 ? -16.650 -5.913 18.386 1.00 95.81 94 SER A CA 1
ATOM 770 C C . SER A 1 94 ? -15.814 -5.250 19.474 1.00 95.81 94 SER A C 1
ATOM 772 O O . SER A 1 94 ? -15.054 -4.315 19.208 1.00 95.81 94 SER A O 1
ATOM 774 N N . CYS A 1 95 ? -15.932 -5.756 20.701 1.00 92.69 95 CYS A N 1
ATOM 775 C CA . CYS A 1 95 ? -15.124 -5.321 21.841 1.00 92.69 95 CYS A CA 1
ATOM 776 C C . CYS A 1 95 ? -13.696 -5.889 21.802 1.00 92.69 95 CYS A C 1
ATOM 778 O O . CYS A 1 95 ? -12.816 -5.381 22.498 1.00 92.69 95 CYS A O 1
ATOM 780 N N . ALA A 1 96 ? -13.443 -6.925 20.996 1.00 92.56 96 ALA A N 1
ATOM 781 C CA . ALA A 1 96 ? -12.109 -7.474 20.806 1.00 92.56 96 ALA A CA 1
ATOM 782 C C . ALA A 1 96 ? -11.298 -6.527 19.911 1.00 92.56 96 ALA A C 1
ATOM 784 O O . ALA A 1 96 ? -11.314 -6.638 18.688 1.00 92.56 96 ALA A O 1
ATOM 785 N N . VAL A 1 97 ? -10.613 -5.558 20.523 1.00 85.88 97 VAL A N 1
ATOM 786 C CA . VAL A 1 97 ? -9.824 -4.525 19.819 1.00 85.88 97 VAL A CA 1
ATOM 787 C C . VAL A 1 97 ? -8.331 -4.852 19.714 1.00 85.88 97 VAL A C 1
ATOM 789 O O . VAL A 1 97 ? -7.582 -4.104 19.094 1.00 85.88 97 VAL A O 1
ATOM 792 N N . GLY A 1 98 ? -7.894 -5.978 20.290 1.00 80.94 98 GLY A N 1
ATOM 793 C CA . GLY A 1 98 ? -6.506 -6.445 20.203 1.00 80.94 98 GLY A CA 1
ATOM 794 C C . GLY A 1 98 ? -5.498 -5.510 20.875 1.00 80.94 98 GLY A C 1
ATOM 795 O O . GLY A 1 98 ? -4.465 -5.212 20.277 1.00 80.94 98 GLY A O 1
ATOM 796 N N . ALA A 1 99 ? -5.802 -5.039 22.090 1.00 76.56 99 ALA A N 1
ATOM 797 C CA . ALA A 1 99 ? -4.980 -4.073 22.829 1.00 76.56 99 ALA A CA 1
ATOM 798 C C . ALA A 1 99 ? -3.500 -4.495 22.926 1.00 76.56 99 ALA A C 1
ATOM 800 O O . ALA A 1 99 ? -2.623 -3.699 22.600 1.00 76.56 99 ALA A O 1
ATOM 801 N N . ASP A 1 100 ? -3.226 -5.764 23.235 1.00 75.94 100 ASP A N 1
ATOM 802 C CA . ASP A 1 100 ? -1.858 -6.293 23.352 1.00 75.94 100 ASP A CA 1
ATOM 803 C C . ASP A 1 100 ? -1.057 -6.169 22.044 1.00 75.94 100 ASP A C 1
ATOM 805 O O . ASP A 1 100 ? 0.137 -5.867 22.048 1.00 75.94 100 ASP A O 1
ATOM 809 N N . ALA A 1 101 ? -1.707 -6.378 20.894 1.00 73.94 101 ALA A N 1
ATOM 810 C CA . ALA A 1 101 ? -1.059 -6.207 19.597 1.00 73.94 101 ALA A CA 1
ATOM 811 C C . ALA A 1 101 ? -0.754 -4.726 19.336 1.00 73.94 101 ALA A C 1
ATOM 813 O O . ALA A 1 101 ? 0.322 -4.402 18.838 1.00 73.94 101 ALA A O 1
ATOM 814 N N . LEU A 1 102 ? -1.674 -3.834 19.717 1.00 80.44 102 LEU A N 1
ATOM 815 C CA . LEU A 1 102 ? -1.560 -2.391 19.523 1.00 80.44 102 LEU A CA 1
ATOM 816 C C . LEU A 1 102 ? -0.429 -1.763 20.349 1.00 80.44 102 LEU A C 1
ATOM 818 O O . LEU A 1 102 ? 0.296 -0.912 19.837 1.00 80.44 102 LEU A O 1
ATOM 822 N N . GLU A 1 103 ? -0.223 -2.216 21.589 1.00 83.19 103 GLU A N 1
ATOM 823 C CA . GLU A 1 103 ? 0.864 -1.744 22.465 1.00 83.19 103 GLU A CA 1
ATOM 824 C C . GLU A 1 103 ? 2.267 -1.996 21.891 1.00 83.19 103 GLU A C 1
ATOM 826 O O . GLU A 1 103 ? 3.240 -1.318 22.251 1.00 83.19 103 GLU A O 1
ATOM 831 N N . ASN A 1 104 ? 2.375 -2.962 20.979 1.00 84.88 104 ASN A N 1
ATOM 832 C CA . ASN A 1 104 ? 3.617 -3.359 20.331 1.00 84.88 104 ASN A CA 1
ATOM 833 C C . ASN A 1 104 ? 3.803 -2.739 18.937 1.00 84.88 104 ASN A C 1
ATOM 835 O O . ASN A 1 104 ? 4.861 -2.920 18.331 1.00 84.88 104 ASN A O 1
ATOM 839 N N . VAL A 1 105 ? 2.828 -1.971 18.433 1.00 92.06 105 VAL A N 1
ATOM 840 C CA . VAL A 1 105 ? 2.963 -1.265 17.154 1.00 92.06 105 VAL A CA 1
ATOM 841 C C . VAL A 1 105 ? 3.790 0.002 17.345 1.00 92.06 105 VAL A C 1
ATOM 843 O O . VAL A 1 105 ? 3.404 0.920 18.069 1.00 92.06 105 VAL A O 1
ATOM 846 N N . LEU A 1 106 ? 4.931 0.054 16.658 1.00 95.12 106 LEU A N 1
ATOM 847 C CA . LEU A 1 106 ? 5.760 1.247 16.542 1.00 95.12 106 LEU A CA 1
ATOM 848 C C . LEU A 1 106 ? 5.547 1.869 15.164 1.00 95.12 106 LEU A C 1
ATOM 850 O O . LEU A 1 106 ? 5.897 1.264 14.150 1.00 95.12 106 LEU A O 1
ATOM 854 N N . PHE A 1 107 ? 5.005 3.077 15.134 1.00 95.00 107 PHE A N 1
ATOM 855 C CA . PHE A 1 107 ? 4.900 3.880 13.927 1.00 95.00 107 PHE A CA 1
ATOM 856 C C . PHE A 1 107 ? 6.119 4.776 13.759 1.00 95.00 107 PHE A C 1
ATOM 858 O O . PHE A 1 107 ? 6.740 5.193 14.739 1.00 95.00 107 PHE A O 1
ATOM 865 N N . GLY A 1 108 ? 6.431 5.117 12.513 1.00 94.25 108 GLY A N 1
ATOM 866 C CA . GLY A 1 108 ? 7.314 6.230 12.222 1.00 94.25 108 GLY A CA 1
ATOM 867 C C . GLY A 1 108 ? 7.140 6.807 10.833 1.00 94.25 108 GLY A C 1
ATOM 868 O O . GLY A 1 108 ? 6.567 6.188 9.937 1.00 94.25 108 GLY A O 1
ATOM 869 N N . ILE A 1 109 ? 7.640 8.025 10.680 1.00 92.06 109 ILE A N 1
ATOM 870 C CA . ILE A 1 109 ? 7.577 8.784 9.436 1.00 92.06 109 ILE A CA 1
ATOM 871 C C . ILE A 1 109 ? 8.882 9.555 9.238 1.00 92.06 109 ILE A C 1
ATOM 873 O O . ILE A 1 109 ? 9.393 10.189 10.166 1.00 92.06 109 ILE A O 1
ATOM 877 N N . ALA A 1 110 ? 9.411 9.493 8.019 1.00 91.94 110 ALA A N 1
ATOM 878 C CA . ALA A 1 110 ? 10.560 10.276 7.587 1.00 91.94 110 ALA A CA 1
ATOM 879 C C . ALA A 1 110 ? 10.089 11.674 7.167 1.00 91.94 110 ALA A C 1
ATOM 881 O O . ALA A 1 110 ? 9.265 11.815 6.261 1.00 91.94 110 ALA A O 1
ATOM 882 N N . GLN A 1 111 ? 10.606 12.722 7.801 1.00 87.25 111 GLN A N 1
ATOM 883 C CA . GLN A 1 111 ? 10.165 14.090 7.550 1.00 87.25 111 GLN A CA 1
ATOM 884 C C . GLN A 1 111 ? 11.164 14.860 6.693 1.00 87.25 111 GLN A C 1
ATOM 886 O O . GLN A 1 111 ? 12.345 14.970 7.013 1.00 87.25 111 GLN A O 1
ATOM 891 N N . LYS A 1 112 ? 10.673 15.434 5.590 1.00 84.94 112 LYS A N 1
ATOM 892 C CA . LYS A 1 112 ? 11.515 16.181 4.642 1.00 84.94 112 LYS A CA 1
ATOM 893 C C . LYS A 1 112 ? 11.875 17.580 5.116 1.00 84.94 112 LYS A C 1
ATOM 895 O O . LYS A 1 112 ? 12.898 18.104 4.703 1.00 84.94 112 LYS A O 1
ATOM 900 N N . ASN A 1 113 ? 11.040 18.166 5.968 1.00 81.94 113 ASN A N 1
ATOM 901 C CA . ASN A 1 113 ? 11.221 19.519 6.464 1.00 81.94 113 ASN A CA 1
ATOM 902 C C . ASN A 1 113 ? 11.048 19.542 7.981 1.00 81.94 113 ASN A C 1
ATOM 904 O O . ASN A 1 113 ? 10.296 18.732 8.525 1.00 81.94 113 ASN A O 1
ATOM 908 N N . LYS A 1 114 ? 11.683 20.507 8.642 1.00 81.88 114 LYS A N 1
ATOM 909 C CA . LYS A 1 114 ? 11.487 20.802 10.064 1.00 81.88 114 LYS A CA 1
ATOM 910 C C . LYS A 1 114 ? 11.330 22.302 10.262 1.00 81.88 114 LYS A C 1
ATOM 912 O O . LYS A 1 114 ? 11.962 23.079 9.557 1.00 81.88 114 LYS A O 1
ATOM 917 N N . LEU A 1 115 ? 10.485 22.700 11.207 1.00 80.75 115 LEU A N 1
ATOM 918 C CA . LEU A 1 115 ? 10.382 24.097 11.613 1.00 80.75 115 LEU A CA 1
ATOM 919 C C . LEU A 1 115 ? 11.577 24.447 12.512 1.00 80.75 115 LEU A C 1
ATOM 921 O O . LEU A 1 115 ? 11.807 23.771 13.516 1.00 80.75 115 LEU A O 1
ATOM 925 N N . ASN A 1 116 ? 12.339 25.474 12.151 1.00 81.88 116 ASN A N 1
ATOM 926 C CA . ASN A 1 116 ? 13.445 25.964 12.965 1.00 81.88 116 ASN A CA 1
ATOM 927 C C . ASN A 1 116 ? 12.963 26.937 14.059 1.00 81.88 116 ASN A C 1
ATOM 929 O O . ASN A 1 116 ? 11.776 27.262 14.148 1.00 81.88 116 ASN A O 1
ATOM 933 N N . ALA A 1 117 ? 13.889 27.392 14.909 1.00 84.00 117 ALA A N 1
ATOM 934 C CA . ALA A 1 117 ? 13.587 28.300 16.022 1.00 84.00 117 ALA A CA 1
ATOM 935 C C . ALA A 1 117 ? 12.976 29.641 15.569 1.00 84.00 117 ALA A C 1
ATOM 937 O O . ALA A 1 117 ? 12.222 30.254 16.321 1.00 84.00 117 ALA A O 1
ATOM 938 N N . ASP A 1 118 ? 13.256 30.050 14.331 1.00 87.44 118 ASP A N 1
ATOM 939 C CA . ASP A 1 118 ? 12.767 31.287 13.723 1.00 87.44 118 ASP A CA 1
ATOM 940 C C . ASP A 1 118 ? 11.431 31.098 12.977 1.00 87.44 118 ASP A C 1
ATOM 942 O O . ASP A 1 118 ? 10.907 32.039 12.380 1.00 87.44 118 ASP A O 1
ATOM 946 N N . GLY A 1 119 ? 10.856 29.889 13.003 1.00 83.81 119 GLY A N 1
ATOM 947 C CA . GLY A 1 119 ? 9.570 29.578 12.377 1.00 83.81 119 GLY A CA 1
ATOM 948 C C . GLY A 1 119 ? 9.636 29.297 10.871 1.00 83.81 119 GLY A C 1
ATOM 949 O O . GLY A 1 119 ? 8.592 29.247 10.220 1.00 83.81 119 GLY A O 1
ATOM 950 N N . TYR A 1 120 ? 10.827 29.097 10.304 1.00 84.94 120 TYR A N 1
ATOM 951 C CA . TYR A 1 120 ? 11.010 28.732 8.898 1.00 84.94 120 TYR A CA 1
ATOM 952 C C . TYR A 1 120 ? 11.179 27.223 8.726 1.00 84.94 120 TYR A C 1
ATOM 954 O O . TYR A 1 120 ? 11.723 26.536 9.589 1.00 84.94 120 TYR A O 1
ATOM 962 N N . TYR A 1 121 ? 10.726 26.699 7.585 1.00 82.38 121 TYR A N 1
ATOM 963 C CA . TYR A 1 121 ? 10.963 25.305 7.221 1.00 82.38 121 TYR A CA 1
ATOM 964 C C . TYR A 1 121 ? 12.368 25.130 6.651 1.00 82.38 121 TYR A C 1
ATOM 966 O O . TYR A 1 121 ? 12.691 25.670 5.594 1.00 82.38 121 TYR A O 1
ATOM 974 N N . GLU A 1 122 ? 13.172 24.314 7.317 1.00 84.38 122 GLU A N 1
ATOM 975 C CA . GLU A 1 122 ? 14.456 23.845 6.816 1.00 84.38 122 GLU A CA 1
ATOM 976 C C . GLU A 1 122 ? 14.277 22.495 6.127 1.00 84.38 122 GLU A C 1
ATOM 978 O O . GLU A 1 122 ? 13.646 21.587 6.673 1.00 84.38 122 GLU A O 1
ATOM 983 N N . SER A 1 123 ? 14.828 22.369 4.918 1.00 81.69 123 SER A N 1
ATOM 984 C CA . SER A 1 123 ? 14.874 21.100 4.193 1.00 81.69 123 SER A CA 1
ATOM 985 C C . SER A 1 123 ? 15.932 20.202 4.822 1.00 81.69 123 SER A C 1
ATOM 987 O O . SER A 1 123 ? 17.097 20.580 4.928 1.00 81.69 123 SER A O 1
ATOM 989 N N . LEU A 1 124 ? 15.539 18.987 5.174 1.00 80.50 124 LEU A N 1
ATOM 990 C CA . LEU A 1 124 ? 16.401 17.978 5.772 1.00 80.50 124 LEU A CA 1
ATOM 991 C C . LEU A 1 124 ? 16.484 16.747 4.873 1.00 80.50 124 LEU A C 1
ATOM 993 O O . LEU A 1 124 ? 15.601 16.477 4.056 1.00 80.50 124 LEU A O 1
ATOM 997 N N . SER A 1 125 ? 17.550 15.968 5.054 1.00 83.81 125 SER A N 1
ATOM 998 C CA . SER A 1 125 ? 17.590 14.589 4.570 1.00 83.81 125 SER A CA 1
ATOM 999 C C . SER A 1 125 ? 16.501 13.800 5.308 1.00 83.81 125 SER A C 1
ATOM 1001 O O . SER A 1 125 ? 16.605 13.638 6.526 1.00 83.81 125 SER A O 1
ATOM 1003 N N . PRO A 1 126 ? 15.459 13.285 4.626 1.00 79.94 126 PRO A N 1
ATOM 1004 C CA . PRO A 1 126 ? 14.344 12.632 5.314 1.00 79.94 126 PRO A CA 1
ATOM 1005 C C . PRO A 1 126 ? 14.784 11.378 6.076 1.00 79.94 126 PRO A C 1
ATOM 1007 O O . PRO A 1 126 ? 14.187 11.012 7.082 1.00 79.94 126 PRO A O 1
ATOM 1010 N N . LEU A 1 127 ? 15.860 10.730 5.618 1.00 87.50 127 LEU A N 1
ATOM 1011 C CA . LEU A 1 127 ? 16.418 9.540 6.260 1.00 87.50 127 LEU A CA 1
ATOM 1012 C C . LEU A 1 127 ? 17.154 9.845 7.571 1.00 87.50 127 LEU A C 1
ATOM 1014 O O . LEU A 1 127 ? 17.361 8.931 8.368 1.00 87.50 127 LEU A O 1
ATOM 1018 N N . ASP A 1 128 ? 17.499 11.110 7.807 1.00 89.81 128 ASP A N 1
ATOM 1019 C CA . ASP A 1 128 ? 18.144 11.586 9.029 1.00 89.81 128 ASP A CA 1
ATOM 1020 C C . ASP A 1 128 ? 17.173 12.364 9.935 1.00 89.81 128 ASP A C 1
ATOM 1022 O O . ASP A 1 128 ? 17.602 12.938 10.930 1.00 89.81 128 ASP A O 1
ATOM 1026 N N . ASN A 1 129 ? 15.873 12.376 9.613 1.00 91.56 129 ASN A N 1
ATOM 1027 C CA . ASN A 1 129 ? 14.848 13.115 10.348 1.00 91.56 129 ASN A CA 1
ATOM 1028 C C . ASN A 1 129 ? 13.563 12.285 10.518 1.00 91.56 129 ASN A C 1
ATOM 1030 O O . ASN A 1 129 ? 12.545 12.520 9.864 1.00 91.56 129 ASN A O 1
ATOM 1034 N N . TRP A 1 130 ? 13.628 11.275 11.383 1.00 93.88 130 TRP A N 1
ATOM 1035 C CA . TRP A 1 130 ? 12.506 10.403 11.710 1.00 93.88 130 TRP A CA 1
ATOM 1036 C C . TRP A 1 130 ? 11.802 10.828 12.989 1.00 93.88 130 TRP A C 1
ATOM 1038 O O . TRP A 1 130 ? 12.437 11.084 14.017 1.00 93.88 130 TRP A O 1
ATOM 1048 N N . LEU A 1 131 ? 10.474 10.779 12.935 1.00 93.12 131 LEU A N 1
ATOM 1049 C CA . LEU A 1 131 ? 9.625 10.721 14.116 1.00 93.12 131 LEU A CA 1
ATOM 1050 C C . LEU A 1 131 ? 9.157 9.284 14.326 1.00 93.12 131 LEU A C 1
ATOM 1052 O O . LEU A 1 131 ? 8.786 8.621 13.356 1.00 93.12 131 LEU A O 1
ATOM 1056 N N . ILE A 1 132 ? 9.127 8.829 15.577 1.00 95.12 132 ILE A N 1
ATOM 1057 C CA . ILE A 1 132 ? 8.542 7.538 15.962 1.00 95.12 132 ILE A CA 1
ATOM 1058 C C . ILE A 1 132 ? 7.563 7.696 17.125 1.00 95.12 132 ILE A C 1
ATOM 1060 O O . ILE A 1 132 ? 7.739 8.571 17.973 1.00 95.12 132 ILE A O 1
ATOM 1064 N N . TRP A 1 133 ? 6.528 6.860 17.171 1.00 93.75 133 TRP A N 1
ATOM 1065 C CA . TRP A 1 133 ? 5.562 6.830 18.272 1.00 93.75 133 TRP A CA 1
ATOM 1066 C C . TRP A 1 133 ? 4.856 5.487 18.379 1.00 93.75 133 TRP A C 1
ATOM 1068 O O . TRP A 1 133 ? 4.785 4.710 17.427 1.00 93.75 133 TRP A O 1
ATOM 1078 N N . LYS A 1 134 ? 4.295 5.238 19.559 1.00 92.44 134 LYS A N 1
ATOM 1079 C CA . LYS A 1 134 ? 3.230 4.255 19.749 1.00 92.44 134 LYS A CA 1
ATOM 1080 C C . LYS A 1 134 ? 1.885 4.969 19.741 1.00 92.44 134 LYS A C 1
ATOM 1082 O O . LYS A 1 134 ? 1.820 6.171 19.987 1.00 92.44 134 LYS A O 1
ATOM 1087 N N . VAL A 1 135 ? 0.819 4.219 19.505 1.00 88.62 135 VAL A N 1
ATOM 1088 C CA . VAL A 1 135 ? -0.546 4.758 19.517 1.00 88.62 135 VAL A CA 1
ATOM 1089 C C . VAL A 1 135 ? -0.859 5.466 20.834 1.00 88.62 135 VAL A C 1
ATOM 1091 O O . VAL A 1 135 ? -0.536 4.963 21.912 1.00 88.62 135 VAL A O 1
ATOM 1094 N N . GLY A 1 136 ? -1.470 6.645 20.736 1.00 84.50 136 GLY A N 1
ATOM 1095 C CA . GLY A 1 136 ? -1.814 7.508 21.863 1.00 84.50 136 GLY A CA 1
ATOM 1096 C C . GLY A 1 136 ? -0.621 8.211 22.520 1.00 84.50 136 GLY A C 1
ATOM 1097 O O . GLY A 1 136 ? -0.803 8.904 23.522 1.00 84.50 136 GLY A O 1
ATOM 1098 N N . GLN A 1 137 ? 0.596 8.046 21.993 1.00 88.69 137 GLN A N 1
ATOM 1099 C CA . GLN A 1 137 ? 1.791 8.746 22.459 1.00 88.69 137 GLN A CA 1
ATOM 1100 C C . GLN A 1 137 ? 2.196 9.848 21.483 1.00 88.69 137 GLN A C 1
ATOM 1102 O O . GLN A 1 137 ? 1.991 9.750 20.276 1.00 88.69 137 GLN A O 1
ATOM 1107 N N . LYS A 1 138 ? 2.836 10.893 22.013 1.00 88.62 138 LYS A N 1
ATOM 1108 C CA . LYS A 1 138 ? 3.382 11.963 21.178 1.00 88.62 138 LYS A CA 1
ATOM 1109 C C . LYS A 1 138 ? 4.562 11.451 20.337 1.00 88.62 138 LYS A C 1
ATOM 1111 O O . LYS A 1 138 ? 5.410 10.742 20.884 1.00 88.62 138 LYS A O 1
ATOM 1116 N N . PRO A 1 139 ? 4.66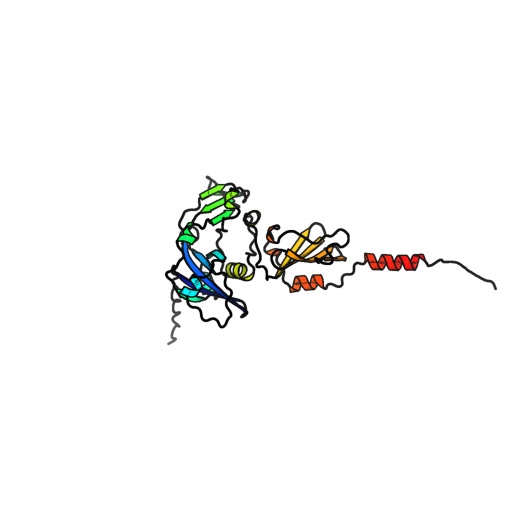6 11.856 19.059 1.00 91.44 139 PRO A N 1
ATOM 1117 C CA . PRO A 1 139 ? 5.849 11.612 18.241 1.00 91.44 139 PRO A CA 1
ATOM 1118 C C . PRO A 1 139 ? 7.137 12.127 18.881 1.00 91.44 139 PRO A C 1
ATOM 1120 O O . PRO A 1 139 ? 7.198 13.260 19.357 1.00 91.44 139 PRO A O 1
ATOM 1123 N N . VAL A 1 140 ? 8.170 11.284 18.865 1.00 93.06 140 VAL A N 1
ATOM 1124 C CA . VAL A 1 140 ? 9.524 11.604 19.327 1.00 93.06 140 VAL A CA 1
ATOM 1125 C C . VAL A 1 140 ? 10.460 11.642 18.129 1.00 93.06 140 VAL A C 1
ATOM 1127 O O . VAL A 1 140 ? 10.516 10.693 17.346 1.00 93.06 140 VAL A O 1
ATOM 1130 N N . GLU A 1 141 ? 11.213 12.730 18.003 1.00 92.62 141 GLU A N 1
ATOM 1131 C CA . GLU A 1 141 ? 12.267 12.866 17.002 1.00 92.62 141 GLU A CA 1
ATOM 1132 C C . GLU A 1 141 ? 13.506 12.079 17.421 1.00 92.62 141 GLU A C 1
ATOM 1134 O O . GLU A 1 141 ? 14.015 12.234 18.531 1.00 92.62 141 GLU A O 1
ATOM 1139 N N . ILE A 1 142 ? 13.991 11.227 16.521 1.00 94.38 142 ILE A N 1
ATOM 1140 C CA . ILE A 1 142 ? 15.152 10.360 16.769 1.00 94.38 142 ILE A CA 1
ATOM 1141 C C . ILE A 1 142 ? 16.290 10.586 15.767 1.00 94.38 142 ILE A C 1
ATOM 1143 O O . ILE A 1 142 ? 17.323 9.924 15.850 1.00 94.38 142 ILE A O 1
ATOM 1147 N N . GLY A 1 143 ? 16.107 11.497 14.809 1.00 92.69 143 GLY A N 1
ATOM 1148 C CA . GLY A 1 143 ? 17.045 11.697 13.712 1.00 92.69 143 GLY A CA 1
ATOM 1149 C C . GLY A 1 143 ? 17.072 10.484 12.780 1.00 92.69 143 GLY A C 1
ATOM 1150 O O . GLY A 1 143 ? 16.050 10.110 12.209 1.00 92.69 143 GLY A O 1
ATOM 1151 N N . ARG A 1 144 ? 18.230 9.839 12.619 1.00 93.69 144 ARG A N 1
ATOM 1152 C CA . ARG A 1 144 ? 18.357 8.630 11.791 1.00 93.69 144 ARG A CA 1
ATOM 1153 C C . ARG A 1 144 ? 17.694 7.426 12.459 1.00 93.69 144 ARG A C 1
ATOM 1155 O O . ARG A 1 144 ? 17.971 7.137 13.618 1.00 93.69 144 ARG A O 1
ATOM 1162 N N . LEU A 1 145 ? 16.896 6.670 11.702 1.00 94.94 145 LEU A N 1
ATOM 1163 C CA . LEU A 1 145 ? 16.232 5.464 12.201 1.00 94.94 145 LEU A CA 1
ATOM 1164 C C . LEU A 1 145 ? 17.241 4.328 12.497 1.00 94.94 145 LEU A C 1
ATOM 1166 O O . LEU A 1 145 ? 17.876 3.832 11.560 1.00 94.94 145 LEU A O 1
ATOM 1170 N N . PRO A 1 146 ? 17.367 3.859 13.757 1.00 95.06 146 PRO A N 1
ATOM 1171 C CA . PRO A 1 146 ? 18.221 2.723 14.106 1.00 95.06 146 PRO A CA 1
ATOM 1172 C C . PRO A 1 146 ? 17.842 1.430 13.372 1.00 95.06 146 PRO A C 1
ATOM 1174 O O . PRO A 1 146 ? 16.660 1.104 13.271 1.00 95.06 146 PRO A O 1
ATOM 1177 N N . GLU A 1 147 ? 18.840 0.641 12.959 1.00 94.44 147 GLU A N 1
ATOM 1178 C CA . GLU A 1 147 ? 18.657 -0.617 12.205 1.00 94.44 147 GLU A CA 1
ATOM 1179 C C . GLU A 1 147 ? 17.707 -1.609 12.881 1.00 94.44 147 GLU A C 1
ATOM 1181 O O . GLU A 1 147 ? 16.882 -2.235 12.220 1.00 94.44 147 GLU A O 1
ATOM 1186 N N . LYS A 1 148 ? 17.738 -1.685 14.218 1.00 94.31 148 LYS A N 1
ATOM 1187 C CA . LYS A 1 148 ? 16.834 -2.544 15.002 1.00 94.31 148 LYS A CA 1
ATOM 1188 C C . LYS A 1 148 ? 15.343 -2.265 14.760 1.00 94.31 148 LYS A C 1
ATOM 1190 O O . LYS A 1 148 ? 14.515 -3.101 15.101 1.00 94.31 148 LYS A O 1
ATOM 1195 N N . TYR A 1 149 ? 14.996 -1.092 14.224 1.00 94.94 149 TYR A N 1
ATOM 1196 C CA . TYR A 1 149 ? 13.620 -0.726 13.901 1.00 94.94 149 TYR A CA 1
ATOM 1197 C C . TYR A 1 149 ? 13.248 -0.974 12.439 1.00 94.94 149 TYR A C 1
ATOM 1199 O O . TYR A 1 149 ? 12.060 -0.989 12.139 1.00 94.94 149 TYR A O 1
ATOM 1207 N N . HIS A 1 150 ? 14.208 -1.213 11.538 1.00 93.00 150 HIS A N 1
ATOM 1208 C CA . HIS A 1 150 ? 13.954 -1.286 10.090 1.00 93.00 150 HIS A CA 1
ATOM 1209 C C . HIS A 1 150 ? 12.949 -2.381 9.710 1.00 93.00 150 HIS A C 1
ATOM 1211 O O . HIS A 1 150 ? 12.173 -2.191 8.781 1.00 93.00 150 HIS A O 1
ATOM 1217 N N . SER A 1 151 ? 12.918 -3.493 10.450 1.00 91.06 151 SER A N 1
ATOM 1218 C CA . SER A 1 151 ? 12.010 -4.621 10.200 1.00 91.06 151 SER A CA 1
ATOM 1219 C C . SER A 1 151 ? 10.687 -4.570 10.973 1.00 91.06 151 SER A C 1
ATOM 1221 O O . SER A 1 151 ? 9.770 -5.327 10.655 1.00 91.06 151 SER A O 1
ATOM 1223 N N . ILE A 1 152 ? 10.569 -3.712 11.993 1.00 92.25 152 ILE A N 1
ATOM 1224 C CA . ILE A 1 152 ? 9.392 -3.682 12.881 1.00 92.25 152 ILE A CA 1
ATOM 1225 C C . ILE A 1 152 ? 8.570 -2.405 12.766 1.00 92.25 152 ILE A C 1
ATOM 1227 O O . ILE A 1 152 ? 7.380 -2.421 13.087 1.00 92.25 152 ILE A O 1
ATOM 1231 N N . ILE A 1 153 ? 9.180 -1.31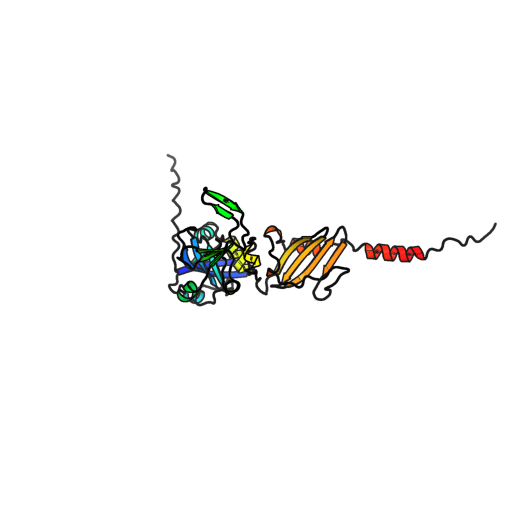6 12.301 1.00 94.75 153 ILE A N 1
ATOM 1232 C CA . ILE A 1 153 ? 8.500 -0.037 12.175 1.00 94.75 153 ILE A CA 1
ATOM 1233 C C . ILE A 1 153 ? 7.385 -0.114 11.133 1.00 94.75 153 ILE A C 1
ATOM 1235 O O . ILE A 1 153 ? 7.515 -0.750 10.085 1.00 94.75 153 ILE A O 1
ATOM 1239 N N . LYS A 1 154 ? 6.264 0.526 11.444 1.00 93.94 154 LYS A N 1
ATOM 1240 C CA . LYS A 1 154 ? 5.131 0.699 10.541 1.00 93.94 154 LYS A CA 1
ATOM 1241 C C . LYS A 1 154 ? 5.102 2.137 10.059 1.00 93.94 154 LYS A C 1
ATOM 1243 O O . LYS A 1 154 ? 5.435 3.056 10.802 1.00 93.94 154 LYS A O 1
ATOM 1248 N N . ASP A 1 155 ? 4.679 2.333 8.821 1.00 93.12 155 ASP A N 1
ATOM 1249 C CA . ASP A 1 155 ? 4.523 3.674 8.278 1.00 93.12 155 ASP A CA 1
ATOM 1250 C C . ASP A 1 155 ? 3.413 4.419 9.035 1.00 93.12 155 ASP A C 1
ATOM 1252 O O . ASP A 1 155 ? 2.256 3.996 9.057 1.00 93.12 155 ASP A O 1
ATOM 1256 N N . GLY A 1 156 ? 3.794 5.508 9.697 1.00 92.06 156 GLY A N 1
ATOM 1257 C CA . GLY A 1 156 ? 2.915 6.330 10.521 1.00 92.06 156 GLY A CA 1
ATOM 1258 C C . GLY A 1 156 ? 2.142 7.395 9.749 1.00 92.06 156 GLY A C 1
ATOM 1259 O O . GLY A 1 156 ? 1.463 8.218 10.353 1.00 92.06 156 GLY A O 1
ATOM 1260 N N . SER A 1 157 ? 2.243 7.416 8.427 1.00 91.81 157 SER A N 1
ATOM 1261 C CA . SER A 1 157 ? 1.545 8.397 7.611 1.00 91.81 157 SER A CA 1
ATOM 1262 C C . SER A 1 157 ? 0.025 8.271 7.671 1.00 91.81 157 SER A C 1
ATOM 1264 O O . SER A 1 157 ? -0.528 7.186 7.844 1.00 91.81 157 SER A O 1
ATOM 1266 N N . LEU A 1 158 ? -0.647 9.395 7.422 1.00 92.81 158 LEU A N 1
ATOM 1267 C CA . LEU A 1 158 ? -2.085 9.440 7.192 1.00 92.81 158 LEU A CA 1
ATOM 1268 C C . LEU A 1 158 ? -2.405 8.996 5.757 1.00 92.81 158 LEU A C 1
ATOM 1270 O O . LEU A 1 158 ? -1.850 9.544 4.802 1.00 92.81 158 LEU A O 1
ATOM 1274 N N . TYR A 1 159 ? -3.313 8.033 5.618 1.00 94.62 159 TYR A N 1
ATOM 1275 C CA . TYR A 1 159 ? -3.739 7.457 4.345 1.00 94.62 159 TYR A CA 1
ATOM 1276 C C . TYR A 1 159 ? -5.224 7.692 4.097 1.00 94.62 159 TYR A C 1
ATOM 1278 O O . TYR A 1 159 ? -6.052 7.509 4.985 1.00 94.62 159 TYR A O 1
ATOM 1286 N N . ARG A 1 160 ? -5.584 8.067 2.868 1.00 94.31 160 ARG A N 1
ATOM 1287 C CA . ARG A 1 160 ? -6.981 8.175 2.435 1.00 94.31 160 ARG A CA 1
ATOM 1288 C C . ARG A 1 160 ? -7.548 6.803 2.095 1.00 94.31 160 ARG A C 1
ATOM 1290 O O . ARG A 1 160 ? -6.819 5.857 1.799 1.00 94.31 160 ARG A O 1
ATOM 1297 N N . GLY A 1 161 ? -8.875 6.709 2.018 1.00 95.19 161 GLY A N 1
ATOM 1298 C CA . GLY A 1 161 ? -9.538 5.437 1.726 1.00 95.19 161 GLY A CA 1
ATOM 1299 C C . GLY A 1 161 ? -9.106 4.768 0.413 1.00 95.19 161 GLY A C 1
ATOM 1300 O O . GLY A 1 161 ? -8.971 3.549 0.370 1.00 95.19 161 GLY A O 1
ATOM 1301 N N . SER A 1 162 ? -8.805 5.540 -0.635 1.00 94.94 162 SER A N 1
ATOM 1302 C CA . SER A 1 162 ? -8.260 5.012 -1.897 1.00 94.94 162 SER A CA 1
A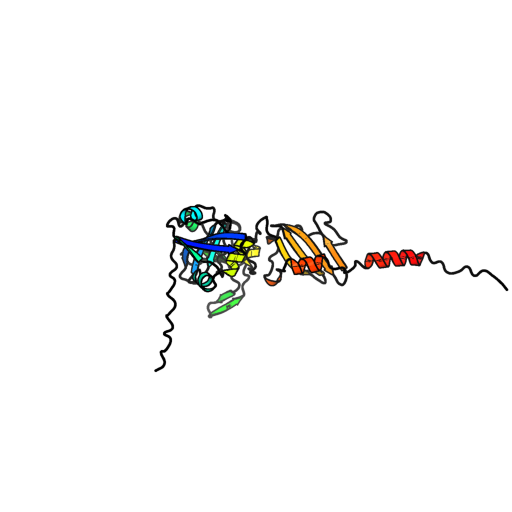TOM 1303 C C . SER A 1 162 ? -6.872 4.378 -1.736 1.00 94.94 162 SER A C 1
ATOM 1305 O O . SER A 1 162 ? -6.558 3.380 -2.387 1.00 94.94 162 SER A O 1
ATOM 1307 N N . GLU A 1 163 ? -6.042 4.926 -0.851 1.00 96.38 163 GLU A N 1
ATOM 1308 C CA . GLU A 1 163 ? -4.707 4.405 -0.555 1.00 96.38 163 GLU A CA 1
ATOM 1309 C C . GLU A 1 163 ? -4.797 3.139 0.303 1.00 96.38 163 GLU A C 1
ATOM 1311 O O . GLU A 1 163 ? -4.106 2.164 0.014 1.00 96.38 163 GLU A O 1
ATOM 1316 N N . ILE A 1 164 ? -5.721 3.096 1.275 1.00 97.50 164 ILE A N 1
ATOM 1317 C CA . ILE A 1 164 ? -6.040 1.870 2.026 1.00 97.50 164 ILE A CA 1
ATOM 1318 C C . ILE A 1 164 ? -6.498 0.758 1.074 1.00 97.50 164 ILE A C 1
ATOM 1320 O O . ILE A 1 164 ? -5.970 -0.351 1.139 1.00 97.50 164 ILE A O 1
ATOM 1324 N N . LYS A 1 165 ? -7.412 1.051 0.132 1.00 96.62 165 LYS A N 1
ATOM 1325 C CA . LYS A 1 165 ? -7.816 0.083 -0.906 1.00 96.62 165 LYS A CA 1
ATOM 1326 C C . LYS A 1 165 ? -6.618 -0.421 -1.703 1.00 96.62 165 LYS A C 1
ATOM 1328 O O . LYS A 1 165 ? -6.485 -1.624 -1.901 1.00 96.62 165 LYS A O 1
ATOM 1333 N N . THR A 1 166 ? -5.728 0.481 -2.108 1.00 96.19 166 THR A N 1
ATOM 1334 C CA . THR A 1 166 ? -4.516 0.117 -2.851 1.00 96.19 166 THR A CA 1
ATOM 1335 C C . THR A 1 166 ? -3.635 -0.842 -2.043 1.00 96.19 166 THR A C 1
ATOM 1337 O O . THR A 1 166 ? -3.232 -1.876 -2.568 1.00 96.19 166 THR A O 1
ATOM 1340 N N . ARG A 1 167 ? -3.393 -0.578 -0.752 1.00 97.19 167 ARG A N 1
ATOM 1341 C CA . ARG A 1 167 ? -2.591 -1.472 0.102 1.00 97.19 167 ARG A CA 1
ATOM 1342 C C . ARG A 1 167 ? -3.230 -2.845 0.309 1.00 97.19 167 ARG A C 1
ATOM 1344 O O . ARG A 1 167 ? -2.499 -3.834 0.326 1.00 97.19 167 ARG A O 1
ATOM 1351 N N . VAL A 1 168 ? -4.555 -2.920 0.437 1.00 97.06 168 VAL A N 1
ATOM 1352 C CA . VAL A 1 168 ? -5.298 -4.191 0.553 1.00 97.06 168 VAL A CA 1
ATOM 1353 C C . VAL A 1 168 ? -5.255 -4.995 -0.746 1.00 97.06 168 VAL A C 1
ATOM 1355 O O . VAL A 1 168 ? -5.114 -6.219 -0.740 1.00 97.06 168 VAL A O 1
ATOM 1358 N N . GLU A 1 169 ? -5.390 -4.317 -1.881 1.00 96.06 169 GLU A N 1
ATOM 1359 C CA . GLU A 1 169 ? -5.422 -4.971 -3.183 1.00 96.06 169 GLU A CA 1
ATOM 1360 C C . GLU A 1 169 ? -4.034 -5.433 -3.632 1.00 96.06 169 GLU A C 1
ATOM 1362 O O . GLU A 1 169 ? -3.895 -6.558 -4.111 1.00 96.06 169 GLU A O 1
ATOM 1367 N N . TYR A 1 170 ? -3.015 -4.590 -3.453 1.00 97.00 170 TYR A N 1
ATOM 1368 C CA . TYR A 1 170 ? -1.693 -4.802 -4.038 1.00 97.00 170 TYR A CA 1
ATOM 1369 C C . TYR A 1 170 ? -0.635 -5.294 -3.045 1.00 97.00 170 TYR A C 1
ATOM 1371 O O . TYR A 1 170 ? 0.375 -5.836 -3.480 1.00 97.00 170 TYR A O 1
ATOM 1379 N N . GLY A 1 171 ? -0.825 -5.117 -1.734 1.00 96.88 171 GLY A N 1
ATOM 1380 C CA . GLY A 1 171 ? 0.213 -5.379 -0.722 1.00 96.88 171 GLY A CA 1
ATOM 1381 C C . GLY A 1 171 ? 1.108 -4.179 -0.406 1.00 96.88 171 GLY A C 1
ATOM 1382 O O . GLY A 1 171 ? 1.862 -4.197 0.561 1.00 96.88 171 GLY A O 1
ATOM 1383 N N . TYR A 1 172 ? 0.985 -3.080 -1.154 1.00 96.94 172 TYR A N 1
ATOM 1384 C CA . TYR A 1 172 ? 1.778 -1.865 -0.955 1.00 96.94 172 TYR A CA 1
ATOM 1385 C C . TYR A 1 172 ? 0.981 -0.591 -1.262 1.00 96.94 172 TYR A C 1
ATOM 1387 O O . TYR A 1 172 ? -0.032 -0.622 -1.959 1.00 96.94 172 TYR A O 1
ATOM 1395 N N . PHE A 1 173 ? 1.470 0.554 -0.779 1.00 96.00 173 PHE A N 1
ATOM 1396 C CA . PHE A 1 173 ? 0.983 1.872 -1.190 1.00 96.00 173 PHE A CA 1
ATOM 1397 C C . PHE A 1 173 ? 1.731 2.368 -2.438 1.00 96.00 173 PHE A C 1
ATOM 1399 O O . PHE A 1 173 ? 2.954 2.232 -2.545 1.00 96.00 173 PHE A O 1
ATOM 1406 N N . LYS A 1 174 ? 0.999 2.967 -3.387 1.00 95.19 174 LYS A N 1
ATOM 1407 C CA . LYS A 1 174 ? 1.580 3.572 -4.603 1.00 95.19 174 LYS A CA 1
ATOM 1408 C C . LYS A 1 174 ? 2.223 4.935 -4.357 1.00 95.19 174 LYS A C 1
ATOM 1410 O O . LYS A 1 174 ? 3.103 5.328 -5.116 1.00 95.19 174 LYS A O 1
ATOM 1415 N N . ARG A 1 175 ? 1.799 5.632 -3.299 1.00 91.06 175 ARG A N 1
ATOM 1416 C CA . ARG A 1 175 ? 2.355 6.923 -2.887 1.00 91.06 175 ARG A CA 1
ATOM 1417 C C . ARG A 1 175 ? 3.872 6.823 -2.740 1.00 91.06 175 ARG A C 1
ATOM 1419 O O . ARG A 1 175 ? 4.377 5.835 -2.216 1.00 91.06 175 ARG A O 1
ATOM 1426 N N . THR A 1 176 ? 4.599 7.847 -3.163 1.00 89.50 176 THR A N 1
ATOM 1427 C CA . THR A 1 176 ? 6.047 7.910 -2.942 1.00 89.50 176 THR A CA 1
ATOM 1428 C C . THR A 1 176 ? 6.354 8.374 -1.522 1.00 89.50 176 THR A C 1
ATOM 1430 O O . THR A 1 176 ? 5.936 9.464 -1.131 1.00 89.50 176 THR A O 1
ATOM 1433 N N . ASP A 1 177 ? 7.165 7.614 -0.790 1.00 89.00 177 ASP A N 1
ATOM 1434 C CA . ASP A 1 177 ? 7.712 8.029 0.502 1.00 89.00 177 ASP A CA 1
ATOM 1435 C C . ASP A 1 177 ? 9.207 7.700 0.581 1.00 89.00 177 ASP A C 1
ATOM 1437 O O . ASP A 1 177 ? 9.644 6.626 0.166 1.00 89.00 177 ASP A O 1
ATOM 1441 N N . MET A 1 178 ? 10.021 8.618 1.106 1.00 88.25 178 MET A N 1
ATOM 1442 C CA . MET A 1 178 ? 11.460 8.369 1.270 1.00 88.25 178 MET A CA 1
ATOM 1443 C C . MET A 1 178 ? 11.738 7.296 2.323 1.00 88.25 178 MET A C 1
ATOM 1445 O O . MET A 1 178 ? 12.743 6.589 2.215 1.00 88.25 178 MET A O 1
ATOM 1449 N N . GLY A 1 179 ? 10.824 7.119 3.278 1.00 90.62 179 GLY A N 1
ATOM 1450 C CA . GLY A 1 179 ? 10.837 6.039 4.251 1.00 90.62 179 GLY A CA 1
ATOM 1451 C C . GLY A 1 179 ? 10.852 4.651 3.610 1.00 90.62 179 GLY A C 1
ATOM 1452 O O . GLY A 1 179 ? 11.446 3.748 4.193 1.00 90.62 179 GLY A O 1
ATOM 1453 N N . TYR A 1 180 ? 10.341 4.476 2.382 1.00 92.56 180 TYR A N 1
ATOM 1454 C CA . TYR A 1 180 ? 10.411 3.198 1.652 1.00 92.56 180 TYR A CA 1
ATOM 1455 C C . TYR A 1 180 ? 11.815 2.802 1.186 1.00 92.56 180 TYR A C 1
ATOM 1457 O O . TYR A 1 180 ? 12.039 1.675 0.743 1.00 92.56 180 TYR A O 1
ATOM 1465 N N . THR A 1 181 ? 12.800 3.686 1.351 1.00 91.06 181 THR A N 1
ATOM 1466 C CA . THR A 1 181 ? 14.214 3.303 1.239 1.00 91.06 181 THR A CA 1
ATOM 1467 C C . THR A 1 181 ? 14.606 2.317 2.345 1.00 91.06 181 THR A C 1
ATOM 1469 O O . THR A 1 181 ? 15.463 1.469 2.113 1.00 91.06 181 THR A O 1
ATOM 1472 N N . ILE A 1 182 ? 13.948 2.400 3.508 1.00 92.19 182 ILE A N 1
ATOM 1473 C CA . ILE A 1 182 ? 14.134 1.517 4.666 1.00 92.19 182 ILE A CA 1
ATOM 1474 C C . ILE A 1 182 ? 12.967 0.523 4.781 1.00 92.19 182 ILE A C 1
ATOM 1476 O O . ILE A 1 182 ? 13.180 -0.684 4.831 1.00 92.19 182 ILE A O 1
ATOM 1480 N N . MET A 1 183 ? 11.728 1.020 4.768 1.00 92.69 183 MET A N 1
ATOM 1481 C CA . MET A 1 183 ? 10.492 0.234 4.843 1.00 92.69 183 MET A CA 1
ATOM 1482 C C . MET A 1 183 ? 10.116 -0.297 3.455 1.00 92.69 183 MET A C 1
ATOM 1484 O O . MET A 1 183 ? 9.246 0.254 2.780 1.00 92.69 183 MET A O 1
ATOM 1488 N N . LYS A 1 184 ? 10.820 -1.327 2.987 1.00 93.69 184 LYS A N 1
ATOM 1489 C CA . LYS A 1 184 ? 10.628 -1.872 1.637 1.00 93.69 184 LYS A CA 1
ATOM 1490 C C . LYS A 1 184 ? 9.165 -2.262 1.397 1.00 93.69 184 LYS A C 1
ATOM 1492 O O . LYS A 1 184 ? 8.481 -2.789 2.272 1.00 93.69 184 LYS A O 1
ATOM 1497 N N . ARG A 1 185 ? 8.668 -1.947 0.199 1.00 95.38 185 ARG A N 1
ATOM 1498 C CA . ARG A 1 185 ? 7.310 -2.305 -0.227 1.00 95.38 185 ARG A CA 1
ATOM 1499 C C . ARG A 1 185 ? 7.292 -3.743 -0.724 1.00 95.38 185 ARG A C 1
ATOM 1501 O O . ARG A 1 185 ? 8.163 -4.116 -1.502 1.00 95.38 185 ARG A O 1
ATOM 1508 N N . HIS A 1 186 ? 6.261 -4.481 -0.326 1.00 95.94 186 HIS A N 1
ATOM 1509 C CA . HIS A 1 186 ? 6.121 -5.905 -0.606 1.00 95.94 186 HIS A CA 1
ATOM 1510 C C . HIS A 1 186 ? 4.763 -6.198 -1.249 1.00 95.94 186 HIS A C 1
ATOM 1512 O O . HIS A 1 186 ? 3.740 -6.150 -0.563 1.00 95.94 186 HIS A O 1
ATOM 1518 N N . PRO A 1 187 ? 4.702 -6.445 -2.567 1.00 97.88 187 PRO A N 1
ATOM 1519 C CA . PRO A 1 187 ? 3.468 -6.850 -3.218 1.00 97.88 187 PRO A CA 1
ATOM 1520 C C . PRO A 1 187 ? 2.958 -8.194 -2.716 1.00 97.88 187 PRO A C 1
ATOM 1522 O O . PRO A 1 187 ? 3.731 -9.089 -2.379 1.00 97.88 187 PRO A O 1
ATOM 1525 N N . LEU A 1 188 ? 1.636 -8.367 -2.734 1.00 96.75 188 LEU A N 1
ATOM 1526 C CA . LEU A 1 188 ? 1.054 -9.683 -2.490 1.00 96.75 188 LEU A CA 1
ATOM 1527 C C . LEU A 1 188 ? 1.507 -10.668 -3.584 1.00 96.75 188 LEU A C 1
ATOM 1529 O O . LEU A 1 188 ? 1.638 -10.265 -4.745 1.00 96.75 188 LEU A O 1
ATOM 1533 N N . PRO A 1 189 ? 1.725 -11.957 -3.259 1.00 96.50 189 PRO A N 1
ATOM 1534 C CA . PRO A 1 189 ? 2.371 -12.904 -4.175 1.00 96.50 189 PRO A CA 1
ATOM 1535 C C . PRO A 1 189 ? 1.661 -13.087 -5.524 1.00 96.50 189 PRO A C 1
ATOM 1537 O O . PRO A 1 189 ? 2.294 -13.387 -6.535 1.00 96.50 189 PRO A O 1
ATOM 1540 N N . ASP A 1 190 ? 0.341 -12.925 -5.543 1.00 94.88 190 ASP A N 1
ATOM 1541 C CA . ASP A 1 190 ? -0.522 -13.131 -6.702 1.00 94.88 190 ASP A CA 1
ATOM 1542 C C . ASP A 1 190 ? -0.804 -11.848 -7.495 1.00 94.88 190 ASP A C 1
ATOM 1544 O O . ASP A 1 190 ? -1.468 -11.908 -8.530 1.00 94.88 190 ASP A O 1
ATOM 1548 N N . VAL A 1 191 ? -0.293 -10.695 -7.066 1.00 96.56 191 VAL A N 1
ATOM 1549 C CA . VAL A 1 191 ? -0.591 -9.401 -7.687 1.00 96.56 191 VAL A CA 1
ATOM 1550 C C . VAL A 1 191 ? 0.324 -9.124 -8.875 1.00 96.56 191 VAL A C 1
ATOM 1552 O O . VAL A 1 191 ? 1.541 -9.290 -8.801 1.00 96.56 191 VAL A O 1
ATOM 1555 N N . ASP A 1 192 ? -0.270 -8.648 -9.968 1.00 98.19 192 ASP A N 1
ATOM 1556 C CA . ASP A 1 192 ? 0.451 -8.116 -11.122 1.00 98.19 192 ASP A CA 1
ATOM 1557 C C . ASP A 1 192 ? 0.667 -6.604 -10.944 1.00 98.19 192 ASP A C 1
ATOM 1559 O O . ASP A 1 192 ? -0.290 -5.838 -10.808 1.00 98.19 192 ASP A O 1
ATOM 1563 N N . SER A 1 193 ? 1.927 -6.165 -10.948 1.00 98.44 193 SER A N 1
ATOM 1564 C CA . SER A 1 193 ? 2.303 -4.748 -10.831 1.00 98.44 193 SER A CA 1
ATOM 1565 C C . SER A 1 193 ? 3.092 -4.304 -12.056 1.00 98.44 193 SER A C 1
ATOM 1567 O O . SER A 1 193 ? 3.986 -5.017 -12.514 1.00 98.44 193 SER A O 1
ATOM 1569 N N . TYR A 1 194 ? 2.771 -3.126 -12.591 1.00 98.56 194 TYR A N 1
ATOM 1570 C CA . TYR A 1 194 ? 3.374 -2.619 -13.822 1.00 98.56 194 TYR A CA 1
ATOM 1571 C C . TYR A 1 194 ? 4.005 -1.253 -13.597 1.00 98.56 194 TYR A C 1
ATOM 1573 O O . TYR A 1 194 ? 3.332 -0.323 -13.151 1.00 98.56 194 TYR A O 1
ATOM 1581 N N . MET A 1 195 ? 5.291 -1.141 -13.919 1.00 97.94 195 MET A N 1
ATOM 1582 C CA . MET A 1 195 ? 6.090 0.054 -13.653 1.00 97.94 195 MET A CA 1
ATOM 1583 C C . MET A 1 195 ? 6.792 0.509 -14.925 1.00 97.94 195 MET A C 1
ATOM 1585 O O . MET A 1 195 ? 7.116 -0.308 -15.789 1.00 97.94 195 MET A O 1
ATOM 1589 N N . LYS A 1 196 ? 7.062 1.807 -15.022 1.00 97.12 196 LYS A N 1
ATOM 1590 C CA . LYS A 1 196 ? 7.955 2.398 -16.012 1.00 97.12 196 LYS A CA 1
ATOM 1591 C C . LYS A 1 196 ? 9.036 3.212 -15.323 1.00 97.12 196 LYS A C 1
ATOM 1593 O O . LYS A 1 196 ? 8.784 3.858 -14.317 1.00 97.12 196 LYS A O 1
ATOM 1598 N N . THR A 1 197 ? 10.217 3.232 -15.913 1.00 95.12 197 THR A N 1
ATOM 1599 C CA . THR A 1 197 ? 11.257 4.201 -15.574 1.00 95.12 197 THR A CA 1
ATOM 1600 C C . THR A 1 197 ? 12.041 4.558 -16.829 1.00 95.12 197 THR A C 1
ATOM 1602 O O . THR A 1 197 ? 11.942 3.878 -17.853 1.00 95.12 197 THR A O 1
ATOM 1605 N N . SER A 1 198 ? 12.783 5.655 -16.779 1.00 92.00 198 SER A N 1
ATOM 1606 C CA . SER A 1 198 ? 13.648 6.087 -17.873 1.00 92.00 198 SER A CA 1
ATOM 1607 C C . SER A 1 198 ? 15.053 6.283 -17.335 1.00 92.00 198 SER A C 1
ATOM 1609 O O . SER A 1 198 ? 15.240 6.946 -16.318 1.00 92.00 198 SER A O 1
ATOM 1611 N N . HIS A 1 199 ? 16.033 5.704 -18.018 1.00 86.50 199 HIS A N 1
ATOM 1612 C CA . HIS A 1 199 ? 17.443 5.877 -17.700 1.00 86.50 199 HIS A CA 1
ATOM 1613 C C . HIS A 1 199 ? 18.210 6.104 -18.999 1.00 86.50 199 HIS A C 1
ATOM 1615 O O . HIS A 1 199 ? 18.092 5.311 -19.937 1.00 86.50 199 HIS A O 1
ATOM 1621 N N . GLU A 1 200 ? 18.995 7.183 -19.048 1.00 86.19 200 GLU A N 1
ATOM 1622 C CA . GLU A 1 200 ? 19.639 7.671 -20.274 1.00 86.19 200 GLU A CA 1
ATOM 1623 C C . GLU A 1 200 ? 18.608 7.859 -21.407 1.00 86.19 200 GLU A C 1
ATOM 1625 O O . GLU A 1 200 ? 17.631 8.586 -21.241 1.00 86.19 200 GLU A O 1
ATOM 1630 N N . ALA A 1 201 ? 18.814 7.202 -22.551 1.00 88.75 201 ALA A N 1
ATOM 1631 C CA . ALA A 1 201 ? 17.925 7.232 -23.711 1.00 88.75 201 ALA A CA 1
ATOM 1632 C C . ALA A 1 201 ? 16.913 6.069 -23.739 1.00 88.75 201 ALA A C 1
ATOM 1634 O O . ALA A 1 201 ? 16.148 5.945 -24.694 1.00 88.75 201 ALA A O 1
ATOM 1635 N N . ALA A 1 202 ? 16.914 5.194 -22.726 1.00 92.81 202 ALA A N 1
ATOM 1636 C CA . ALA A 1 202 ? 16.075 4.002 -22.698 1.00 92.81 202 ALA A CA 1
ATOM 1637 C C . ALA A 1 202 ? 14.898 4.147 -21.726 1.00 92.81 202 ALA A C 1
ATOM 1639 O O . ALA A 1 202 ? 15.044 4.602 -20.590 1.00 92.81 202 ALA A O 1
ATOM 1640 N N . VAL A 1 203 ? 13.728 3.685 -22.166 1.00 95.06 203 VAL A N 1
ATOM 1641 C CA . VAL A 1 203 ? 12.538 3.527 -21.329 1.00 95.06 203 VAL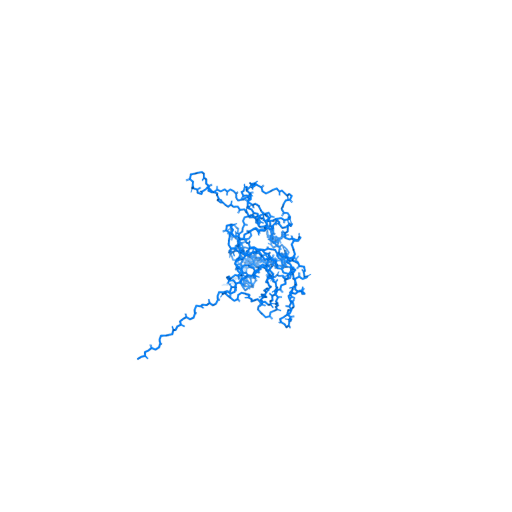 A CA 1
ATOM 1642 C C . VAL A 1 203 ? 12.386 2.056 -20.985 1.00 95.06 203 VAL A C 1
ATOM 1644 O O . VAL A 1 203 ? 12.240 1.210 -21.871 1.00 95.06 203 VAL A O 1
ATOM 1647 N N . TYR A 1 204 ? 12.368 1.765 -19.694 1.00 96.94 204 TYR A N 1
ATOM 1648 C CA . TYR A 1 204 ? 12.159 0.434 -19.156 1.00 96.94 204 TYR A CA 1
ATOM 1649 C C . TYR A 1 204 ? 10.725 0.316 -18.672 1.00 96.94 204 TYR A C 1
ATOM 1651 O O . TYR A 1 204 ? 10.190 1.221 -18.028 1.00 96.94 204 TYR A O 1
ATOM 1659 N N . ARG A 1 205 ? 10.095 -0.813 -18.978 1.00 98.00 205 ARG A N 1
ATOM 1660 C CA . ARG A 1 205 ? 8.805 -1.191 -18.420 1.00 98.00 205 ARG A CA 1
ATOM 1661 C C . ARG A 1 205 ? 8.901 -2.572 -17.818 1.00 98.00 205 ARG A C 1
ATOM 1663 O O . ARG A 1 205 ? 9.342 -3.509 -18.478 1.00 98.00 205 ARG A O 1
ATOM 1670 N N . TYR A 1 206 ? 8.399 -2.700 -16.606 1.00 98.50 206 TYR A N 1
ATOM 1671 C CA . TYR A 1 206 ? 8.441 -3.929 -15.840 1.00 98.50 206 TYR A CA 1
ATOM 1672 C C . TYR A 1 206 ? 7.032 -4.425 -15.578 1.00 98.50 206 TYR A C 1
ATOM 1674 O O . TYR A 1 206 ? 6.128 -3.644 -15.289 1.00 98.50 206 TYR A O 1
ATOM 1682 N N . HIS A 1 207 ? 6.874 -5.735 -15.643 1.00 98.69 207 HIS A N 1
ATOM 1683 C CA . HIS A 1 207 ? 5.712 -6.450 -15.160 1.00 98.69 207 HIS A CA 1
ATOM 1684 C C . HIS A 1 207 ? 6.182 -7.440 -14.098 1.00 98.69 207 HIS A C 1
ATOM 1686 O O . HIS A 1 207 ? 6.851 -8.435 -14.402 1.00 98.69 207 HIS A O 1
ATOM 1692 N N . PHE A 1 208 ? 5.833 -7.130 -12.858 1.00 98.75 208 PHE A N 1
ATOM 1693 C CA . PHE A 1 208 ? 6.111 -7.932 -11.680 1.00 98.75 208 PHE A CA 1
ATOM 1694 C C . PHE A 1 208 ? 4.927 -8.842 -11.380 1.00 98.75 208 PHE A C 1
ATOM 1696 O O . PHE A 1 208 ? 3.779 -8.409 -11.489 1.00 98.75 208 PHE A O 1
ATOM 1703 N N . LYS A 1 209 ? 5.228 -10.072 -10.959 1.00 98.50 209 LYS A N 1
ATOM 1704 C CA . LYS A 1 209 ? 4.283 -10.956 -10.278 1.00 98.50 209 LYS A CA 1
ATOM 1705 C C . LYS A 1 209 ? 4.752 -11.106 -8.838 1.00 98.50 209 LYS A C 1
ATOM 1707 O O . LYS A 1 209 ? 5.809 -11.694 -8.602 1.00 98.50 209 LYS A O 1
ATOM 1712 N N . GLY A 1 210 ? 4.005 -10.535 -7.897 1.00 98.31 210 GLY A N 1
ATOM 1713 C CA . GLY A 1 210 ? 4.489 -10.371 -6.531 1.00 98.31 210 GLY A CA 1
ATOM 1714 C C . GLY A 1 210 ? 5.798 -9.576 -6.510 1.00 98.31 210 GLY A C 1
ATOM 1715 O O . GLY A 1 210 ? 5.887 -8.495 -7.090 1.00 98.31 210 GLY A O 1
ATOM 1716 N N . GLU A 1 211 ? 6.825 -10.139 -5.880 1.00 98.06 211 GLU A N 1
ATOM 1717 C CA . GLU A 1 211 ? 8.125 -9.487 -5.679 1.00 98.06 211 GLU A CA 1
ATOM 1718 C C . GLU A 1 211 ? 8.996 -9.364 -6.931 1.00 98.06 211 GLU A C 1
ATOM 1720 O O . GLU A 1 211 ? 9.874 -8.507 -6.966 1.00 98.06 211 GLU A O 1
ATOM 1725 N N . TYR A 1 212 ? 8.796 -10.198 -7.955 1.00 98.44 212 TYR A N 1
ATOM 1726 C CA . TYR A 1 212 ? 9.798 -10.365 -9.013 1.00 98.44 212 TYR A CA 1
ATOM 1727 C C . TYR A 1 212 ? 9.256 -10.104 -10.413 1.00 98.44 212 TYR A C 1
ATOM 1729 O O . TYR A 1 212 ? 8.098 -10.382 -10.738 1.00 98.44 212 TYR A O 1
ATOM 1737 N N . VAL A 1 213 ? 10.134 -9.595 -11.277 1.00 98.44 213 VAL A N 1
ATOM 1738 C CA . VAL A 1 213 ? 9.833 -9.338 -12.686 1.00 98.44 213 VAL A CA 1
ATOM 1739 C C . VAL A 1 213 ? 9.645 -10.651 -13.437 1.00 98.44 213 VAL A C 1
ATOM 1741 O O . VAL A 1 213 ? 10.511 -11.524 -13.443 1.00 98.44 213 VAL A O 1
ATOM 1744 N N . VAL A 1 214 ? 8.522 -10.767 -14.145 1.00 98.50 214 VAL A N 1
ATOM 1745 C CA . VAL A 1 214 ? 8.242 -11.900 -15.043 1.00 98.50 214 VAL A CA 1
ATOM 1746 C C . VAL A 1 214 ? 8.286 -11.504 -16.518 1.00 98.50 214 VAL A C 1
ATOM 1748 O O . VAL A 1 214 ? 8.450 -12.365 -17.386 1.00 98.50 214 VAL A O 1
ATOM 1751 N N . ARG A 1 215 ? 8.151 -10.207 -16.819 1.00 98.44 215 ARG A N 1
ATOM 1752 C CA . ARG A 1 215 ? 8.346 -9.633 -18.156 1.00 98.44 215 ARG A CA 1
ATOM 1753 C C . ARG A 1 215 ? 8.937 -8.232 -18.043 1.00 98.44 215 ARG A C 1
ATOM 1755 O O . ARG A 1 215 ? 8.466 -7.430 -17.243 1.00 98.44 215 ARG A O 1
ATOM 1762 N N . GLU A 1 216 ? 9.887 -7.917 -18.908 1.00 98.12 216 GLU A N 1
ATOM 1763 C CA . GLU A 1 216 ? 10.461 -6.578 -19.031 1.00 98.12 216 GLU A CA 1
ATOM 1764 C C . GLU A 1 216 ? 10.558 -6.175 -20.501 1.00 98.12 216 GLU A C 1
ATOM 1766 O O . GLU A 1 216 ? 10.865 -6.997 -21.370 1.00 98.12 216 GLU A O 1
ATOM 1771 N N . VAL A 1 217 ? 10.268 -4.905 -20.775 1.00 96.81 217 VAL A N 1
ATOM 1772 C CA . VAL A 1 217 ? 10.428 -4.282 -22.088 1.00 96.81 217 VAL A CA 1
ATOM 1773 C C . VAL A 1 217 ? 11.407 -3.134 -21.954 1.00 96.81 217 VAL A C 1
ATOM 1775 O O . VAL A 1 217 ? 11.154 -2.205 -21.189 1.00 96.81 217 VAL A O 1
ATOM 1778 N N . VAL A 1 218 ? 12.470 -3.164 -22.749 1.00 95.94 218 VAL A N 1
ATOM 1779 C CA . VAL A 1 218 ? 13.374 -2.025 -22.909 1.00 95.94 218 VAL A CA 1
ATOM 1780 C C . VAL A 1 218 ? 13.136 -1.422 -24.281 1.00 95.94 218 VAL A C 1
ATOM 1782 O O . VAL A 1 218 ? 13.129 -2.138 -25.282 1.00 95.94 218 VAL A O 1
ATOM 1785 N N . MET A 1 219 ? 12.910 -0.116 -24.326 1.00 93.06 219 MET A N 1
ATOM 1786 C CA . MET A 1 219 ? 12.735 0.631 -25.564 1.00 93.06 219 MET A CA 1
ATOM 1787 C C . MET A 1 219 ? 13.825 1.684 -25.670 1.00 93.06 219 MET A C 1
ATOM 1789 O O . MET A 1 219 ? 13.971 2.507 -24.767 1.00 93.06 219 MET A O 1
ATOM 1793 N N . ILE A 1 220 ? 14.549 1.676 -26.780 1.00 90.81 220 ILE A N 1
ATOM 1794 C CA . ILE A 1 220 ? 15.559 2.679 -27.110 1.00 90.81 220 ILE A CA 1
ATOM 1795 C C . ILE A 1 220 ? 15.426 3.000 -28.595 1.00 90.81 220 ILE A C 1
ATOM 1797 O O . ILE A 1 220 ? 15.442 2.093 -29.423 1.00 90.81 220 ILE A O 1
ATOM 1801 N N . ASP A 1 221 ? 15.226 4.274 -28.925 1.00 85.12 221 ASP A N 1
ATOM 1802 C CA . ASP A 1 221 ? 14.937 4.736 -30.287 1.00 85.12 221 ASP A CA 1
ATOM 1803 C C . ASP A 1 221 ? 13.800 3.924 -30.963 1.00 85.12 221 ASP A C 1
ATOM 1805 O O . ASP A 1 221 ? 12.619 4.030 -30.597 1.00 85.12 221 ASP A O 1
ATOM 1809 N N . ASP A 1 222 ? 14.157 3.082 -31.936 1.00 81.56 222 ASP A N 1
ATOM 1810 C CA . ASP A 1 222 ? 13.254 2.184 -32.662 1.00 81.56 222 ASP A CA 1
ATOM 1811 C C . ASP A 1 222 ? 13.443 0.698 -32.325 1.00 81.56 222 ASP A C 1
ATOM 1813 O O . ASP A 1 222 ? 12.751 -0.156 -32.883 1.00 81.56 222 ASP A O 1
ATOM 1817 N N . GLU A 1 223 ? 14.326 0.371 -31.381 1.00 87.69 223 GLU A N 1
ATOM 1818 C CA . GLU A 1 223 ? 14.537 -0.994 -30.912 1.00 87.69 223 GLU A CA 1
ATOM 1819 C C . GLU A 1 223 ? 13.701 -1.310 -29.664 1.00 87.69 223 GLU A C 1
ATOM 1821 O O . GLU A 1 223 ? 13.527 -0.493 -28.756 1.00 87.69 223 GLU A O 1
ATOM 1826 N N . VAL A 1 224 ? 13.181 -2.542 -29.621 1.00 92.00 224 VAL A N 1
ATOM 1827 C CA . VAL A 1 224 ? 12.408 -3.071 -28.493 1.00 92.00 224 VAL A CA 1
ATOM 1828 C C . VAL A 1 224 ? 12.964 -4.426 -28.083 1.00 92.00 224 VAL A C 1
ATOM 1830 O O . VAL A 1 224 ? 12.871 -5.406 -28.829 1.00 92.00 224 VAL A O 1
ATOM 1833 N N . MET A 1 225 ? 13.495 -4.497 -26.868 1.00 94.19 225 MET A N 1
ATOM 1834 C CA . MET A 1 225 ? 14.010 -5.716 -26.258 1.00 94.19 225 MET A CA 1
ATOM 1835 C C . MET A 1 225 ? 12.972 -6.255 -25.286 1.00 94.19 225 MET A C 1
ATOM 1837 O O . MET A 1 225 ? 12.379 -5.507 -24.511 1.00 94.19 225 MET A O 1
ATOM 1841 N N . ARG A 1 226 ? 12.743 -7.566 -25.338 1.00 95.94 226 ARG A N 1
ATOM 1842 C CA . ARG A 1 226 ? 11.777 -8.263 -24.486 1.00 95.94 226 ARG A CA 1
ATOM 1843 C C . ARG A 1 226 ? 12.510 -9.310 -23.688 1.00 95.94 226 ARG A C 1
ATOM 1845 O O . ARG A 1 226 ? 13.111 -10.212 -24.267 1.00 95.94 226 ARG A O 1
ATOM 1852 N N . LEU A 1 227 ? 12.434 -9.187 -22.377 1.00 97.38 227 LEU A N 1
ATOM 1853 C CA . LEU A 1 227 ? 13.141 -10.049 -21.454 1.00 97.38 227 LEU A CA 1
ATOM 1854 C C . LEU A 1 227 ? 12.119 -10.806 -20.610 1.00 97.38 227 LEU A C 1
ATOM 1856 O O . LEU A 1 227 ? 11.066 -10.288 -20.233 1.00 97.38 227 LEU A O 1
ATOM 1860 N N . THR A 1 228 ? 12.426 -12.070 -20.353 1.00 98.06 228 THR A N 1
ATOM 1861 C CA . THR A 1 228 ? 11.651 -12.960 -19.478 1.00 98.06 228 THR A CA 1
ATOM 1862 C C . THR A 1 228 ? 12.624 -13.852 -18.719 1.00 98.06 228 THR A C 1
ATOM 1864 O O . THR A 1 228 ? 13.743 -14.030 -19.192 1.00 98.06 228 THR A O 1
ATOM 1867 N N . PRO A 1 229 ? 12.220 -14.523 -17.632 1.00 97.75 229 PRO A N 1
ATOM 1868 C CA . PRO A 1 229 ? 13.089 -15.497 -16.968 1.00 97.75 229 PRO A CA 1
ATOM 1869 C C . PRO A 1 229 ? 13.635 -16.595 -17.903 1.00 97.75 229 PRO A C 1
ATOM 1871 O O . PRO A 1 229 ? 14.733 -17.097 -17.694 1.00 97.75 229 PRO A O 1
ATOM 1874 N N . LYS A 1 230 ? 12.900 -16.946 -18.971 1.00 97.56 230 LYS A N 1
ATOM 1875 C CA . LYS A 1 230 ? 13.344 -17.919 -19.990 1.00 97.56 230 LYS A CA 1
ATOM 1876 C C . LYS A 1 230 ? 14.309 -17.330 -21.024 1.00 97.56 230 LYS A C 1
ATOM 1878 O O . LYS A 1 230 ? 15.082 -18.067 -21.621 1.00 97.56 230 LYS A O 1
ATOM 1883 N N . HIS A 1 231 ? 14.246 -16.021 -21.242 1.00 96.31 231 HIS A N 1
ATOM 1884 C CA . HIS A 1 231 ? 15.107 -15.275 -22.160 1.00 96.31 231 HIS A CA 1
ATOM 1885 C C . HIS A 1 231 ? 15.588 -14.004 -21.445 1.00 96.31 231 HIS A C 1
ATOM 1887 O O . HIS A 1 231 ? 15.073 -12.916 -21.719 1.00 96.31 231 HIS A O 1
ATOM 1893 N N . PRO A 1 232 ? 16.494 -14.141 -20.458 1.00 96.69 232 PRO A N 1
ATOM 1894 C CA . PRO A 1 232 ? 16.811 -13.056 -19.534 1.00 96.69 232 PRO A CA 1
ATOM 1895 C C . PRO A 1 232 ? 17.821 -12.057 -20.099 1.00 96.69 232 PRO A C 1
ATOM 1897 O O . PRO A 1 232 ? 18.103 -11.060 -19.447 1.00 96.69 232 PRO A O 1
ATOM 1900 N N . VAL A 1 233 ? 18.377 -12.305 -21.288 1.00 96.50 233 VAL A N 1
ATOM 1901 C CA . VAL A 1 233 ? 19.395 -11.451 -21.910 1.00 96.50 233 VAL A CA 1
ATOM 1902 C C . VAL A 1 233 ? 19.030 -11.169 -23.362 1.00 96.50 233 VAL A C 1
ATOM 1904 O O . VAL A 1 233 ? 18.670 -12.080 -24.109 1.00 96.50 233 VAL A O 1
ATOM 1907 N N . SER A 1 234 ? 19.165 -9.909 -23.774 1.00 93.06 234 SER A N 1
ATOM 1908 C CA . SER A 1 234 ? 19.044 -9.473 -25.167 1.00 93.06 234 SER A CA 1
ATOM 1909 C C . SER A 1 234 ? 20.063 -8.371 -25.448 1.00 93.06 234 SER A C 1
ATOM 1911 O O . SER A 1 234 ? 19.880 -7.221 -25.048 1.00 93.06 234 SER A O 1
ATOM 1913 N N . GLY A 1 235 ? 21.146 -8.708 -26.151 1.00 89.25 235 GLY A N 1
ATOM 1914 C CA . GLY A 1 235 ? 22.257 -7.781 -26.372 1.00 89.25 235 GLY A CA 1
ATOM 1915 C C . GLY A 1 235 ? 22.934 -7.411 -25.049 1.00 89.25 235 GLY A C 1
ATOM 1916 O O . GLY A 1 235 ? 23.381 -8.294 -24.325 1.00 89.25 235 GLY A O 1
ATOM 1917 N N . LYS A 1 236 ? 22.992 -6.112 -24.733 1.00 90.94 236 LYS A N 1
ATOM 1918 C CA . LYS A 1 236 ? 23.555 -5.591 -23.473 1.00 90.94 236 LYS A CA 1
ATOM 1919 C C . LYS A 1 236 ? 22.557 -5.538 -22.307 1.00 90.94 236 LYS A C 1
ATOM 1921 O O . LYS A 1 236 ? 22.934 -5.124 -21.217 1.00 90.94 236 LYS A O 1
ATOM 1926 N N . TYR A 1 237 ? 21.294 -5.889 -22.548 1.00 93.00 237 TYR A N 1
ATOM 1927 C CA . TYR A 1 237 ? 20.222 -5.763 -21.564 1.00 93.00 237 TYR A CA 1
ATOM 1928 C C . TYR A 1 237 ? 19.987 -7.087 -20.846 1.00 93.00 237 TYR A C 1
ATOM 1930 O O . TYR A 1 237 ? 19.892 -8.137 -21.488 1.00 93.00 237 TYR A O 1
ATOM 1938 N N . TYR A 1 238 ? 19.862 -7.000 -19.525 1.00 95.75 238 TYR A N 1
ATOM 1939 C CA . TYR A 1 238 ? 19.631 -8.112 -18.613 1.00 95.75 238 TYR A CA 1
ATOM 1940 C C . TYR A 1 238 ? 18.318 -7.878 -17.882 1.00 95.75 238 TYR A C 1
ATOM 1942 O O . TYR A 1 238 ? 18.029 -6.747 -17.499 1.00 95.75 238 TYR A O 1
ATOM 1950 N N . LEU A 1 239 ? 17.542 -8.944 -17.699 1.00 97.69 239 LEU A N 1
ATOM 1951 C CA . LEU A 1 239 ? 16.305 -8.908 -16.934 1.00 97.69 239 LEU A CA 1
ATOM 1952 C C . LEU A 1 239 ? 16.603 -8.401 -15.522 1.00 97.69 239 LEU A C 1
ATOM 1954 O O . LEU A 1 239 ? 17.517 -8.906 -14.870 1.00 97.69 239 LEU A O 1
ATOM 1958 N N . TYR A 1 240 ? 15.815 -7.449 -15.039 1.00 97.25 240 TYR A N 1
ATOM 1959 C CA . TYR A 1 240 ? 15.908 -6.989 -13.662 1.00 97.25 240 TYR A CA 1
ATOM 1960 C C . TYR A 1 240 ? 15.624 -8.132 -12.675 1.00 97.25 240 TYR A C 1
ATOM 1962 O O . TYR A 1 240 ? 14.571 -8.770 -12.727 1.00 97.25 240 TYR A O 1
ATOM 1970 N N . THR A 1 241 ? 16.570 -8.384 -11.766 1.00 96.94 241 THR A N 1
ATOM 1971 C CA . THR A 1 241 ? 16.508 -9.487 -10.788 1.00 96.94 241 THR A CA 1
ATOM 1972 C C . THR A 1 241 ? 16.273 -9.034 -9.348 1.00 96.94 241 THR A C 1
ATOM 1974 O O . THR A 1 241 ? 16.211 -9.883 -8.461 1.00 96.94 241 THR A O 1
ATOM 1977 N N . GLY A 1 242 ? 16.200 -7.725 -9.090 1.00 96.75 242 GLY A N 1
ATOM 1978 C CA . GLY A 1 242 ? 15.905 -7.205 -7.753 1.00 96.75 242 GLY A CA 1
ATOM 1979 C C . GLY A 1 242 ? 14.450 -7.448 -7.343 1.00 96.75 242 GLY A C 1
ATOM 1980 O O . GLY A 1 242 ? 13.598 -7.777 -8.176 1.00 96.75 242 GLY A O 1
ATOM 1981 N N . ALA A 1 243 ? 14.171 -7.291 -6.053 1.00 97.75 243 ALA A N 1
ATOM 1982 C CA . ALA A 1 243 ? 12.814 -7.330 -5.523 1.00 97.75 243 ALA A CA 1
ATOM 1983 C C . ALA A 1 243 ? 12.068 -6.023 -5.834 1.00 97.75 243 ALA A C 1
ATOM 1985 O O . ALA A 1 243 ? 12.674 -4.970 -6.041 1.00 97.75 243 ALA A O 1
ATOM 1986 N N . PHE A 1 244 ? 10.736 -6.063 -5.820 1.00 98.06 244 PHE A N 1
ATOM 1987 C CA . PHE A 1 244 ? 9.893 -4.899 -6.096 1.00 98.06 244 PHE A CA 1
ATOM 1988 C C . PHE A 1 244 ? 10.261 -3.702 -5.214 1.00 98.06 244 PHE A C 1
ATOM 1990 O O . PHE A 1 244 ? 10.378 -2.581 -5.708 1.00 98.06 244 PHE A O 1
ATOM 1997 N N . GLY A 1 245 ? 10.462 -3.939 -3.916 1.00 95.94 245 GLY A N 1
ATOM 1998 C CA . GLY A 1 245 ? 10.778 -2.899 -2.940 1.00 95.94 245 GLY A CA 1
ATOM 1999 C C . GLY A 1 245 ? 12.191 -2.320 -3.039 1.00 95.94 245 GLY A C 1
ATOM 2000 O O . GLY A 1 245 ? 12.451 -1.284 -2.420 1.00 95.94 245 GLY A O 1
ATOM 2001 N N . ASP A 1 246 ? 13.105 -2.938 -3.797 1.00 95.88 246 ASP A N 1
ATOM 2002 C CA . ASP A 1 246 ? 14.489 -2.458 -3.920 1.00 95.88 246 ASP A CA 1
ATOM 2003 C C . ASP A 1 246 ? 14.551 -1.093 -4.612 1.00 95.88 246 ASP A C 1
ATOM 2005 O O . ASP A 1 246 ? 15.409 -0.269 -4.285 1.00 95.88 246 ASP A O 1
ATOM 2009 N N . VAL A 1 247 ? 13.589 -0.821 -5.498 1.00 94.50 247 VAL A N 1
ATOM 2010 C CA . VAL A 1 247 ? 13.386 0.488 -6.118 1.00 94.50 247 VAL A CA 1
ATOM 2011 C C . VAL A 1 247 ? 12.313 1.259 -5.354 1.00 94.50 247 VAL A C 1
ATOM 2013 O O . VAL A 1 247 ? 11.187 0.798 -5.148 1.00 94.50 247 VAL A O 1
ATOM 2016 N N . ASN A 1 248 ? 12.628 2.498 -4.976 1.00 93.81 248 ASN A N 1
ATOM 2017 C CA . ASN A 1 248 ? 11.624 3.411 -4.445 1.00 93.81 248 ASN A CA 1
ATOM 2018 C C . ASN A 1 248 ? 10.800 4.035 -5.587 1.00 93.81 248 ASN A C 1
ATOM 2020 O O . ASN A 1 248 ? 10.938 5.217 -5.880 1.00 93.81 248 ASN A O 1
ATOM 2024 N N . TRP A 1 249 ? 9.968 3.218 -6.241 1.00 95.50 249 TRP A N 1
ATOM 2025 C CA . TRP A 1 249 ? 9.013 3.634 -7.273 1.00 95.50 249 TRP A CA 1
ATOM 2026 C C . TRP A 1 249 ? 8.223 4.873 -6.875 1.00 95.50 249 TRP A C 1
ATOM 2028 O O . TRP A 1 249 ? 7.610 4.910 -5.797 1.00 95.50 249 TRP A O 1
ATOM 2038 N N . PHE A 1 250 ? 8.188 5.837 -7.784 1.00 94.50 250 PHE A N 1
ATOM 2039 C CA . PHE A 1 250 ? 7.328 6.992 -7.669 1.00 94.50 250 PHE A CA 1
ATOM 2040 C C . PHE A 1 250 ? 5.895 6.637 -8.061 1.00 94.50 250 PHE A C 1
ATOM 2042 O O . PHE A 1 250 ? 5.660 5.759 -8.886 1.00 94.50 250 PHE A O 1
ATOM 2049 N N . GLU A 1 251 ? 4.916 7.362 -7.526 1.00 92.88 251 GLU A N 1
ATOM 2050 C CA . GLU A 1 251 ? 3.509 7.168 -7.899 1.00 92.88 251 GLU A CA 1
ATOM 2051 C C . GLU A 1 251 ? 3.278 7.285 -9.423 1.00 92.88 251 GLU A C 1
ATOM 2053 O O . GLU A 1 251 ? 2.485 6.538 -9.993 1.00 92.88 251 GLU A O 1
ATOM 2058 N N . GLY A 1 252 ? 4.028 8.161 -10.103 1.00 94.62 252 GLY A N 1
ATOM 2059 C CA . GLY A 1 252 ? 3.981 8.323 -11.562 1.00 94.62 252 GLY A CA 1
ATOM 2060 C C . GLY A 1 252 ? 4.646 7.201 -12.373 1.00 94.62 252 GLY A C 1
ATOM 2061 O O . GLY A 1 252 ? 4.457 7.140 -13.592 1.00 94.62 252 GLY A O 1
ATOM 2062 N N . ASP A 1 253 ? 5.395 6.310 -11.719 1.00 96.94 253 ASP A N 1
ATOM 2063 C CA . ASP A 1 253 ? 6.033 5.160 -12.366 1.00 96.94 253 ASP A CA 1
ATOM 2064 C C . ASP A 1 253 ? 5.031 4.027 -12.595 1.00 96.94 253 ASP A C 1
ATOM 2066 O O . ASP A 1 253 ? 5.237 3.191 -13.473 1.00 96.94 253 ASP A O 1
ATOM 2070 N N . PHE A 1 254 ? 3.930 3.982 -11.842 1.00 97.50 254 PHE A N 1
ATOM 2071 C CA . PHE A 1 254 ? 2.909 2.955 -12.010 1.00 97.50 254 PHE A CA 1
ATOM 2072 C C . PHE A 1 254 ? 2.151 3.159 -13.324 1.00 97.50 254 PHE A C 1
ATOM 2074 O O . PHE A 1 254 ? 1.605 4.227 -13.598 1.00 97.50 254 PHE A O 1
ATOM 2081 N N . ILE A 1 255 ? 2.080 2.101 -14.127 1.00 97.94 255 ILE A N 1
ATOM 2082 C CA . ILE A 1 255 ? 1.348 2.076 -15.396 1.00 97.94 255 ILE A CA 1
ATOM 2083 C C . ILE A 1 255 ? 0.256 1.013 -15.364 1.00 97.94 255 ILE A C 1
ATOM 2085 O O . ILE A 1 255 ? 0.192 0.172 -14.468 1.00 97.94 255 ILE A O 1
ATOM 2089 N N . THR A 1 256 ? -0.633 1.041 -16.351 1.00 97.81 256 THR A N 1
ATOM 2090 C CA . THR A 1 256 ? -1.655 0.002 -16.496 1.00 97.81 256 THR A CA 1
ATOM 2091 C C . THR A 1 256 ? -1.090 -1.229 -17.206 1.00 97.81 256 THR A C 1
ATOM 2093 O O . THR A 1 256 ? -0.132 -1.150 -17.982 1.00 97.81 256 THR A O 1
ATOM 2096 N N . ALA A 1 257 ? -1.743 -2.376 -17.002 1.00 97.81 257 ALA A N 1
ATOM 2097 C CA . ALA A 1 257 ? -1.468 -3.584 -17.778 1.00 97.81 257 ALA A CA 1
ATOM 2098 C C . ALA A 1 257 ? -1.614 -3.335 -19.290 1.00 97.81 257 ALA A C 1
ATOM 2100 O O . ALA A 1 257 ? -0.863 -3.886 -20.092 1.00 97.81 257 ALA A O 1
ATOM 2101 N N . GLU A 1 258 ? -2.563 -2.485 -19.689 1.00 98.00 258 GLU A N 1
ATOM 2102 C CA . GLU A 1 258 ? -2.793 -2.111 -21.083 1.00 98.00 258 GLU A CA 1
ATOM 2103 C C . GLU A 1 258 ? -1.623 -1.304 -21.663 1.00 98.00 258 GLU A C 1
ATOM 2105 O O . GLU A 1 258 ? -1.125 -1.643 -22.739 1.00 98.00 258 GLU A O 1
ATOM 2110 N N . GLU A 1 259 ? -1.113 -0.302 -20.933 1.00 97.31 259 GLU A N 1
ATOM 2111 C CA . GLU A 1 259 ? 0.072 0.460 -21.347 1.00 97.31 259 GLU A CA 1
ATOM 2112 C C . GLU A 1 259 ? 1.288 -0.464 -21.509 1.00 97.31 259 GLU A C 1
ATOM 2114 O O . GLU A 1 259 ? 1.995 -0.398 -22.521 1.00 97.31 259 GLU A O 1
ATOM 2119 N N . PHE A 1 260 ? 1.505 -1.371 -20.551 1.00 98.06 260 PHE A N 1
ATOM 2120 C CA . PHE A 1 260 ? 2.576 -2.360 -20.641 1.00 98.06 260 PHE A CA 1
ATOM 2121 C C . PHE A 1 260 ? 2.399 -3.280 -21.853 1.00 98.06 260 PHE A C 1
ATOM 2123 O O . PHE A 1 260 ? 3.327 -3.455 -22.643 1.00 98.06 260 PHE A O 1
ATOM 2130 N N . ASN A 1 261 ? 1.212 -3.863 -22.034 1.00 97.50 261 ASN A N 1
ATOM 2131 C CA . ASN A 1 261 ? 0.956 -4.819 -23.110 1.00 97.50 261 ASN A CA 1
ATOM 2132 C C . ASN A 1 261 ? 1.040 -4.159 -24.494 1.00 97.50 261 ASN A C 1
ATOM 2134 O O . ASN A 1 261 ? 1.489 -4.799 -25.444 1.00 97.50 261 ASN A O 1
ATOM 2138 N N . LYS A 1 262 ? 0.698 -2.871 -24.616 1.00 94.94 262 LYS A N 1
ATOM 2139 C CA . LYS A 1 262 ? 0.927 -2.091 -25.840 1.00 94.94 262 LYS A CA 1
ATOM 2140 C C . LYS A 1 262 ? 2.416 -2.008 -26.183 1.00 94.94 262 LYS A C 1
ATOM 2142 O O . LYS A 1 262 ? 2.787 -2.190 -27.340 1.00 94.94 262 LYS A O 1
ATOM 2147 N N . ALA A 1 263 ? 3.272 -1.778 -25.189 1.00 93.69 263 ALA A N 1
ATOM 2148 C CA . ALA A 1 263 ? 4.721 -1.787 -25.376 1.00 93.69 263 ALA A CA 1
ATOM 2149 C C . ALA A 1 263 ? 5.242 -3.188 -25.722 1.00 93.69 263 ALA A C 1
ATOM 2151 O O . ALA A 1 263 ? 5.989 -3.357 -26.687 1.00 93.69 263 ALA A O 1
ATOM 2152 N N . TRP A 1 264 ? 4.787 -4.196 -24.975 1.00 95.25 264 TRP A N 1
ATOM 2153 C CA . TRP A 1 264 ? 5.151 -5.599 -25.161 1.00 95.25 264 TRP A CA 1
ATOM 2154 C C . TRP A 1 264 ? 4.821 -6.091 -26.573 1.00 95.25 264 TRP A C 1
ATOM 2156 O O . TRP A 1 264 ? 5.642 -6.743 -27.210 1.00 95.25 264 TRP A O 1
ATOM 2166 N N . ASN A 1 265 ? 3.658 -5.729 -27.107 1.00 92.88 265 ASN A N 1
ATOM 2167 C CA . ASN A 1 265 ? 3.207 -6.161 -28.430 1.00 92.88 265 ASN A CA 1
ATOM 2168 C C . ASN A 1 265 ? 3.650 -5.231 -29.571 1.00 92.88 265 ASN A C 1
ATOM 2170 O O . ASN A 1 265 ? 3.296 -5.475 -30.723 1.00 92.88 265 ASN A O 1
ATOM 2174 N N . SER A 1 266 ? 4.408 -4.168 -29.286 1.00 86.56 266 SER A N 1
ATOM 2175 C CA . SER A 1 266 ? 4.803 -3.204 -30.317 1.00 86.56 266 SER A CA 1
ATOM 2176 C C . SER A 1 266 ? 5.673 -3.851 -31.405 1.00 86.56 266 SER A C 1
ATOM 2178 O O . SER A 1 266 ? 6.673 -4.510 -31.134 1.00 86.56 266 SER A O 1
ATOM 2180 N N . THR A 1 267 ? 5.312 -3.657 -32.670 1.00 68.69 267 THR A N 1
ATOM 2181 C CA . THR A 1 267 ? 6.008 -4.249 -33.828 1.00 68.69 267 THR A CA 1
ATOM 2182 C C . THR A 1 267 ? 7.306 -3.533 -34.202 1.00 68.69 267 THR A C 1
ATOM 2184 O O . THR A 1 267 ? 7.925 -3.898 -35.202 1.00 68.69 267 THR A O 1
ATOM 2187 N N . LYS A 1 268 ? 7.735 -2.532 -33.416 1.00 61.75 268 LYS A N 1
ATOM 2188 C CA . LYS A 1 268 ? 9.000 -1.820 -33.623 1.00 61.75 268 LYS A CA 1
ATOM 2189 C C . LYS A 1 268 ? 10.143 -2.838 -33.691 1.00 61.75 268 LYS A C 1
ATOM 2191 O O . LYS A 1 268 ? 10.387 -3.610 -32.761 1.00 61.75 268 LYS A O 1
ATOM 2196 N N . CYS A 1 269 ? 10.717 -2.923 -34.884 1.00 45.88 269 CYS A N 1
ATOM 2197 C CA . CYS A 1 269 ? 11.588 -4.000 -35.312 1.00 45.88 269 CYS A CA 1
ATOM 2198 C C . CYS A 1 269 ? 13.008 -3.734 -34.816 1.00 45.88 269 CYS A C 1
ATOM 2200 O O . CYS A 1 269 ? 13.504 -2.619 -34.929 1.00 45.88 269 CYS A O 1
ATOM 2202 N N . THR A 1 270 ? 13.701 -4.770 -34.352 1.00 49.53 270 THR A N 1
ATOM 2203 C CA . THR A 1 270 ? 15.161 -4.771 -34.223 1.00 49.53 270 THR A CA 1
ATOM 2204 C C . THR A 1 270 ? 15.768 -4.668 -35.634 1.00 49.53 270 THR A C 1
ATOM 2206 O O . THR A 1 270 ? 16.130 -5.674 -36.251 1.00 49.53 270 THR A O 1
ATOM 2209 N N . ILE A 1 271 ? 15.805 -3.457 -36.208 1.00 47.91 271 ILE A N 1
ATOM 2210 C CA . ILE A 1 271 ? 16.259 -3.190 -37.587 1.00 47.91 271 ILE A CA 1
ATOM 2211 C C . ILE A 1 271 ? 17.718 -3.633 -37.788 1.00 47.91 271 ILE A C 1
ATOM 2213 O O . ILE A 1 271 ? 18.099 -4.006 -38.904 1.00 47.91 271 ILE A O 1
ATOM 2217 N N . SER A 1 272 ? 18.505 -3.741 -36.713 1.00 45.81 272 SER A N 1
ATOM 2218 C CA . SER A 1 272 ? 19.863 -4.294 -36.749 1.00 45.81 272 SER A CA 1
ATOM 2219 C C . SER A 1 272 ? 19.934 -5.728 -37.312 1.00 45.81 272 SER A C 1
ATOM 2221 O O . SER A 1 272 ? 20.963 -6.116 -37.869 1.00 45.81 272 SER A O 1
ATOM 2223 N N . ARG A 1 273 ? 18.835 -6.502 -37.310 1.00 46.16 273 ARG A N 1
ATOM 2224 C CA . ARG A 1 273 ? 18.799 -7.860 -37.890 1.00 46.16 273 ARG A CA 1
ATOM 2225 C C . ARG A 1 273 ? 18.404 -7.904 -39.375 1.00 46.16 273 ARG A C 1
ATOM 2227 O O . ARG A 1 273 ? 18.829 -8.813 -40.098 1.00 46.16 273 ARG A O 1
ATOM 2234 N N . ILE A 1 274 ? 17.631 -6.921 -39.845 1.00 46.72 274 ILE A N 1
ATOM 2235 C CA . ILE A 1 274 ? 17.182 -6.832 -41.245 1.00 46.72 274 ILE A CA 1
ATOM 2236 C C . ILE A 1 274 ? 18.278 -6.214 -42.117 1.00 46.72 274 ILE A C 1
ATOM 2238 O O . ILE A 1 274 ? 18.599 -6.781 -43.160 1.00 46.72 274 ILE A O 1
ATOM 2242 N N . ILE A 1 275 ? 18.940 -5.143 -41.663 1.00 48.66 275 ILE A N 1
ATOM 2243 C CA . ILE A 1 275 ? 20.042 -4.530 -42.425 1.00 48.66 275 ILE A CA 1
ATOM 2244 C C . ILE A 1 275 ? 21.235 -5.490 -42.520 1.00 48.66 275 ILE A C 1
ATOM 2246 O O . ILE A 1 275 ? 21.782 -5.666 -43.603 1.00 48.66 275 ILE A O 1
ATOM 2250 N N . GLY A 1 276 ? 21.576 -6.220 -41.451 1.00 46.78 276 GLY A N 1
ATOM 2251 C CA . GLY A 1 276 ? 22.640 -7.233 -41.503 1.00 46.78 276 GLY A CA 1
ATOM 2252 C C . GLY A 1 276 ? 22.366 -8.373 -42.498 1.00 46.78 276 GLY A C 1
ATOM 2253 O O . GLY A 1 276 ? 23.289 -8.861 -43.151 1.00 46.78 276 GLY A O 1
ATOM 2254 N N . SER A 1 277 ? 21.099 -8.767 -42.671 1.00 47.91 277 SER A N 1
ATOM 2255 C CA . SER A 1 277 ? 20.700 -9.812 -43.628 1.00 47.91 277 SER A CA 1
ATOM 2256 C C . SER A 1 277 ? 20.597 -9.291 -45.068 1.00 47.91 277 SER A C 1
ATOM 2258 O O . SER A 1 277 ? 20.929 -10.017 -46.005 1.00 47.91 277 SER A O 1
ATOM 2260 N N . ILE A 1 278 ? 20.187 -8.032 -45.255 1.00 48.31 278 ILE A N 1
ATOM 2261 C CA . ILE A 1 278 ? 20.143 -7.370 -46.567 1.00 48.31 278 ILE A CA 1
ATOM 2262 C C . ILE A 1 278 ? 21.565 -7.052 -47.052 1.00 48.31 278 ILE A C 1
ATOM 2264 O O . ILE A 1 278 ? 21.897 -7.372 -48.189 1.00 48.31 278 ILE A O 1
ATOM 2268 N N . CYS A 1 279 ? 22.451 -6.558 -46.183 1.00 46.38 279 CYS A N 1
ATOM 2269 C CA . CYS A 1 279 ? 23.858 -6.319 -46.515 1.00 46.38 279 CYS A CA 1
ATOM 2270 C C . CYS A 1 279 ? 24.623 -7.624 -46.804 1.00 46.38 279 CYS A C 1
ATOM 2272 O O . CYS A 1 279 ? 25.430 -7.652 -47.729 1.00 46.38 279 CYS A O 1
ATOM 2274 N N . LYS A 1 280 ? 24.323 -8.738 -46.112 1.00 50.25 280 LYS A N 1
ATOM 2275 C CA . LYS A 1 280 ? 24.872 -10.065 -46.472 1.00 50.25 280 LYS A CA 1
ATOM 2276 C C . LYS A 1 280 ? 24.367 -10.589 -47.820 1.00 50.25 280 LYS A C 1
ATOM 2278 O O . LYS A 1 280 ? 25.098 -11.315 -48.484 1.00 50.25 280 LYS A O 1
ATOM 2283 N N . ARG A 1 281 ? 23.142 -10.244 -48.237 1.00 47.03 281 ARG A N 1
ATOM 2284 C CA . ARG A 1 281 ? 22.621 -10.599 -49.571 1.00 47.03 281 ARG A CA 1
ATOM 2285 C C . ARG A 1 281 ? 23.180 -9.708 -50.680 1.00 47.03 281 ARG A C 1
ATOM 2287 O O . ARG A 1 281 ? 23.412 -10.209 -51.773 1.00 47.03 281 ARG A O 1
ATOM 2294 N N . LEU A 1 282 ? 23.431 -8.430 -50.401 1.00 46.00 282 LEU A N 1
ATOM 2295 C CA . LEU A 1 282 ? 23.980 -7.478 -51.374 1.00 46.00 282 LEU A CA 1
ATOM 2296 C C . LEU A 1 282 ? 25.506 -7.596 -51.542 1.00 46.00 282 LEU A C 1
ATOM 2298 O O . LEU A 1 282 ? 26.011 -7.306 -52.619 1.00 46.00 282 LEU A O 1
ATOM 2302 N N . GLY A 1 283 ? 26.233 -8.109 -50.541 1.00 42.78 283 GLY A N 1
ATOM 2303 C CA . GLY A 1 283 ? 27.669 -8.417 -50.645 1.00 42.78 283 GLY A CA 1
ATOM 2304 C C . GLY A 1 283 ? 28.022 -9.603 -51.558 1.00 42.78 283 GLY A C 1
ATOM 2305 O O . GLY A 1 283 ? 29.193 -9.800 -51.861 1.00 42.78 283 GLY A O 1
ATOM 2306 N N . ASN A 1 284 ? 27.024 -10.368 -52.021 1.00 42.78 284 ASN A N 1
ATOM 2307 C CA . ASN A 1 284 ? 27.196 -11.441 -53.011 1.00 42.78 284 ASN A CA 1
ATOM 2308 C C . ASN A 1 284 ? 26.872 -10.994 -54.448 1.00 42.78 284 ASN A C 1
ATOM 2310 O O . ASN A 1 284 ? 26.877 -11.821 -55.360 1.00 42.78 284 ASN A O 1
ATOM 2314 N N . PHE A 1 285 ? 26.586 -9.709 -54.675 1.00 38.25 285 PHE A N 1
ATOM 2315 C CA . PHE A 1 285 ? 26.417 -9.180 -56.023 1.00 38.25 285 PHE A CA 1
ATOM 2316 C C . PHE A 1 285 ? 27.785 -8.756 -56.567 1.00 38.25 285 PHE A C 1
ATOM 2318 O O . PHE A 1 285 ? 28.255 -7.654 -56.305 1.00 38.25 285 PHE A O 1
ATOM 2325 N N . VAL A 1 286 ? 28.447 -9.660 -57.293 1.00 37.09 286 VAL A N 1
ATOM 2326 C CA . VAL A 1 286 ? 29.655 -9.349 -58.072 1.00 37.09 286 VAL A CA 1
ATOM 2327 C C . VAL A 1 286 ? 29.207 -8.672 -59.372 1.00 37.09 286 VAL A C 1
ATOM 2329 O O . VAL A 1 286 ? 28.599 -9.345 -60.208 1.00 37.09 286 VAL A O 1
ATOM 2332 N N . PRO A 1 287 ? 29.473 -7.374 -59.598 1.00 32.81 287 PRO A N 1
ATOM 2333 C CA . PRO A 1 287 ? 29.212 -6.759 -60.887 1.00 32.81 287 PRO A CA 1
ATOM 2334 C C . PRO A 1 287 ? 30.387 -7.061 -61.823 1.00 32.81 287 PRO A C 1
ATOM 2336 O O . PRO A 1 287 ? 31.523 -6.696 -61.531 1.00 32.81 287 PRO A O 1
ATOM 2339 N N . GLY A 1 288 ? 30.106 -7.685 -62.970 1.00 33.03 288 GLY A N 1
ATOM 2340 C CA . GLY A 1 288 ? 30.999 -7.633 -64.131 1.00 33.03 288 GLY A CA 1
ATOM 2341 C C . GLY A 1 288 ? 31.502 -8.976 -64.659 1.00 33.03 288 GLY A C 1
ATOM 2342 O O . GLY A 1 288 ? 32.648 -9.355 -64.443 1.00 33.03 288 GLY A O 1
ATOM 2343 N N . LYS A 1 289 ? 30.690 -9.625 -65.495 1.00 32.66 289 LYS A N 1
ATOM 2344 C CA . LYS A 1 289 ? 31.189 -10.228 -66.737 1.00 32.66 289 LYS A CA 1
ATOM 2345 C C . LYS A 1 289 ? 30.346 -9.674 -67.877 1.00 32.66 289 LYS A C 1
ATOM 2347 O O . LYS A 1 289 ? 29.276 -10.193 -68.166 1.00 32.66 289 LYS A O 1
ATOM 2352 N N . PHE A 1 290 ? 30.824 -8.590 -68.482 1.00 37.44 290 PHE A N 1
ATOM 2353 C CA . PHE A 1 290 ? 30.453 -8.270 -69.854 1.00 37.44 290 PHE A CA 1
ATOM 2354 C C . PHE A 1 290 ? 31.198 -9.261 -70.763 1.00 37.44 290 PHE A C 1
ATOM 2356 O O . PHE A 1 290 ? 32.417 -9.210 -70.891 1.00 37.44 290 PHE A O 1
ATOM 2363 N N . LEU A 1 291 ? 30.433 -10.203 -71.301 1.00 33.81 291 LEU A N 1
ATOM 2364 C CA . LEU A 1 291 ? 30.636 -10.947 -72.547 1.00 33.81 291 LEU A CA 1
ATOM 2365 C C . LEU A 1 291 ? 29.418 -10.525 -73.395 1.00 33.81 291 LEU A C 1
ATOM 2367 O O . LEU A 1 291 ? 28.337 -10.389 -72.828 1.00 33.81 291 LEU A O 1
ATOM 2371 N N . ASP A 1 292 ? 29.443 -10.268 -74.691 1.00 32.19 292 ASP A N 1
ATOM 2372 C CA . ASP A 1 292 ? 30.452 -10.362 -75.736 1.00 32.19 292 ASP A CA 1
ATOM 2373 C C . ASP A 1 292 ? 29.947 -9.493 -76.915 1.00 32.19 292 ASP A C 1
ATOM 2375 O O . ASP A 1 292 ? 28.837 -8.960 -76.877 1.00 32.19 292 ASP A O 1
ATOM 2379 N N . LYS A 1 293 ? 30.800 -9.380 -77.931 1.00 35.59 293 LYS A N 1
ATOM 2380 C CA . LYS A 1 293 ? 30.632 -8.801 -79.279 1.00 35.59 293 LYS A CA 1
ATOM 2381 C C . LYS A 1 293 ? 29.250 -8.990 -79.939 1.00 35.59 293 LYS A C 1
ATOM 2383 O O . LYS A 1 293 ? 28.674 -10.069 -79.845 1.00 35.59 293 LYS A O 1
ATOM 2388 N N . ASP A 1 294 ? 28.773 -7.976 -80.667 1.00 38.50 294 ASP A N 1
ATOM 2389 C CA . ASP A 1 294 ? 28.962 -7.793 -82.125 1.00 38.50 294 ASP A CA 1
ATOM 2390 C C . ASP A 1 294 ? 28.716 -6.324 -82.518 1.00 38.50 294 ASP A C 1
ATOM 2392 O O . ASP A 1 294 ? 27.861 -5.672 -81.871 1.00 38.50 294 ASP A O 1
#

Sequence (294 aa):
MEKSDVKTKPKRVVIKIGDVFCVEFDNRFKCYFQCIAKETDPFECEVIRVFKTRYAMSYVPVADDVVADEVDFFAHTPVRDGLLYNTWYKIGESCAVGADALENVLFGIAQKNKLNADGYYESLSPLDNWLIWKVGQKPVEIGRLPEKYHSIIKDGSLYRGSEIKTRVEYGYFKRTDMGYTIMKRHPLPDVDSYMKTSHEAAVYRYHFKGEYVVREVVMIDDEVMRLTPKHPVSGKYYLYTGAFGDVNWFEGDFITAEEFNKAWNSTKCTISRIIGSICKRLGNFVPGKFLDKD

pLDDT: mean 86.39, std 17.54, range [32.19, 98.75]

Secondary structure (DSSP, 8-state):
-------PPPP-----TTEEEEEEETTTEEEEEEEEEEE-SSS-EEEEEEES--B-TT----HHHHHTSPEEEEEEE-HHHHHHTTSEEEEEE-S---HHHHHT--EEEE-SEEE-TTSPEEE--GGG-EEEE-TTS--EEEESPPGGGTTT-EE--B--HHHHHHHHHHSS--S--GGGGTS-----TT-EEEEEEEETTEEEEEEEETTEEEEEEEEETTEEEEEBTTB-EETTEE---S-GGGS---GGGB--HHHHHHHHT-----HHHHHHHHHHHHTT----------

Foldseek 3Di:
DDDDDDPDDPDDDDADFQWKKWADDPQAWIWIKGFQAADVPPQRWTKIWTAQDTHHPPDQDDSVVRLVGDTLDIATEHVVQCVVVVRIDTNDGDPPSPVVVQQQAKEKAQDQWDQDPVRDTDGDDSQQWMWIDGGPDDTDTDGHDDPVCLVRYDHHDYDYSVQVVVCSQFVFGLAFGPNLCRNFGWGDQADWWWFWDDDDQKIKIFIDRTFATQWIWIDHDLDIDIAGPVRQDDPPHGGDGGTPSNDRHHSVGTDDPVVVVCSVPDPSDPVVVVVVVVVVVVVPDDDDDDDDDD